Protein AF-M5RQ46-F1 (afdb_monomer)

Mean predicted aligned error: 15.67 Å

Structure (mmCIF, N/CA/C/O backbone):
data_AF-M5RQ46-F1
#
_entry.id   AF-M5RQ46-F1
#
loop_
_atom_site.group_PDB
_atom_site.id
_atom_site.type_symbol
_atom_site.label_atom_id
_atom_site.label_alt_id
_atom_site.label_comp_id
_atom_site.label_asym_id
_atom_site.label_entity_id
_atom_site.label_seq_id
_atom_site.pdbx_PDB_ins_code
_atom_site.Cartn_x
_atom_site.Cartn_y
_atom_site.Cartn_z
_atom_site.occupancy
_atom_site.B_iso_or_equiv
_atom_site.auth_seq_id
_atom_site.auth_comp_id
_atom_site.auth_asym_id
_atom_site.auth_atom_id
_atom_site.pdbx_PDB_model_num
ATOM 1 N N . MET A 1 1 ? 50.041 -9.316 -19.247 1.00 46.38 1 MET A N 1
ATOM 2 C CA . MET A 1 1 ? 49.913 -8.785 -17.874 1.00 46.38 1 MET A CA 1
ATOM 3 C C . MET A 1 1 ? 50.803 -7.556 -17.814 1.00 46.38 1 MET A C 1
ATOM 5 O O . MET A 1 1 ? 52.013 -7.721 -17.837 1.00 46.38 1 MET A O 1
ATOM 9 N N . GLY A 1 2 ? 50.230 -6.354 -17.921 1.00 52.91 2 GLY A N 1
ATOM 10 C CA . GLY A 1 2 ? 51.010 -5.113 -17.865 1.00 52.91 2 GLY A CA 1
ATOM 11 C C . GLY A 1 2 ? 51.519 -4.869 -16.445 1.00 52.91 2 GLY A C 1
ATOM 12 O O . GLY A 1 2 ? 50.786 -5.128 -15.493 1.00 52.91 2 GLY A O 1
ATOM 13 N N . LEU A 1 3 ? 52.768 -4.421 -16.299 1.00 48.66 3 LEU A N 1
ATOM 14 C CA . LEU A 1 3 ? 53.265 -3.900 -15.027 1.00 48.66 3 LEU A CA 1
ATOM 15 C C . LEU A 1 3 ? 52.697 -2.492 -14.846 1.00 48.66 3 LEU A C 1
ATOM 17 O O . LEU A 1 3 ? 53.066 -1.583 -15.584 1.00 48.66 3 LEU A O 1
ATOM 21 N N . PHE A 1 4 ? 51.799 -2.323 -13.883 1.00 62.69 4 PHE A N 1
ATOM 22 C CA . PHE A 1 4 ? 51.311 -1.009 -13.475 1.00 62.69 4 PHE A CA 1
ATOM 23 C C . PHE A 1 4 ? 52.106 -0.568 -12.247 1.00 62.69 4 PHE A C 1
ATOM 25 O O . PHE A 1 4 ? 52.215 -1.317 -11.277 1.00 62.69 4 PHE A O 1
ATOM 32 N N . THR A 1 5 ? 52.696 0.623 -12.301 1.00 70.62 5 THR A N 1
ATOM 33 C CA . THR A 1 5 ? 53.447 1.222 -11.184 1.00 70.62 5 THR A CA 1
ATOM 34 C C . THR A 1 5 ? 52.544 1.970 -10.207 1.00 70.62 5 THR A C 1
ATOM 36 O O . THR A 1 5 ? 52.972 2.275 -9.098 1.00 70.62 5 THR A O 1
ATOM 39 N N . ASP A 1 6 ? 51.303 2.246 -10.611 1.00 78.44 6 ASP A N 1
ATOM 40 C CA . ASP A 1 6 ? 50.306 2.980 -9.842 1.00 78.44 6 ASP A CA 1
ATOM 41 C C . ASP A 1 6 ? 49.069 2.090 -9.585 1.00 78.44 6 ASP A C 1
ATOM 43 O O . ASP A 1 6 ? 48.491 1.548 -10.542 1.00 78.44 6 ASP A O 1
ATOM 47 N N . PRO A 1 7 ? 48.657 1.896 -8.316 1.00 76.00 7 PRO A N 1
ATOM 48 C CA . PRO A 1 7 ? 47.452 1.143 -7.979 1.00 76.00 7 PRO A CA 1
ATOM 49 C C . PRO A 1 7 ? 46.165 1.724 -8.590 1.00 76.00 7 PRO A C 1
ATOM 51 O O . PRO A 1 7 ? 45.243 0.952 -8.867 1.00 76.00 7 PRO A O 1
ATOM 54 N N . GLU A 1 8 ? 46.083 3.035 -8.842 1.00 75.69 8 GLU A N 1
ATOM 55 C CA . GLU A 1 8 ? 44.892 3.639 -9.458 1.00 75.69 8 GLU A CA 1
ATOM 56 C C . GLU A 1 8 ? 44.730 3.229 -10.926 1.00 75.69 8 GLU A C 1
ATOM 58 O O . GLU A 1 8 ? 43.631 2.866 -11.358 1.00 75.69 8 GLU A O 1
ATOM 63 N N . ASP A 1 9 ? 45.821 3.211 -11.693 1.00 78.06 9 ASP A N 1
ATOM 64 C CA . ASP A 1 9 ? 45.800 2.774 -13.093 1.00 78.06 9 ASP A CA 1
ATOM 65 C C . ASP A 1 9 ? 45.502 1.280 -13.228 1.00 78.06 9 ASP A C 1
ATOM 67 O O . ASP A 1 9 ? 44.749 0.876 -14.118 1.00 78.06 9 ASP A O 1
ATOM 71 N N . ALA A 1 10 ? 46.011 0.461 -12.305 1.00 78.25 10 ALA A N 1
ATOM 72 C CA . ALA A 1 10 ? 45.671 -0.957 -12.246 1.00 78.25 10 ALA A CA 1
ATOM 73 C C . ALA A 1 10 ? 44.164 -1.169 -12.002 1.00 78.25 10 ALA A C 1
ATOM 75 O O . ALA A 1 10 ? 43.534 -2.008 -12.655 1.00 78.25 10 ALA A O 1
ATOM 76 N N . ALA A 1 11 ? 43.570 -0.384 -11.098 1.00 78.81 11 ALA A N 1
ATOM 77 C CA . ALA A 1 11 ? 42.146 -0.450 -10.789 1.00 78.81 11 ALA A CA 1
ATOM 78 C C . ALA A 1 11 ? 41.269 0.048 -11.956 1.00 78.81 11 ALA A C 1
ATOM 80 O O . ALA A 1 11 ? 40.271 -0.600 -12.282 1.00 78.81 11 ALA A O 1
ATOM 81 N N . ARG A 1 12 ? 41.667 1.124 -12.654 1.00 81.38 12 ARG A N 1
ATOM 82 C CA . ARG A 1 12 ? 40.985 1.597 -13.876 1.00 81.38 12 ARG A CA 1
ATOM 83 C C . ARG A 1 12 ? 41.061 0.581 -15.019 1.00 81.38 12 ARG A C 1
ATOM 85 O O . ARG A 1 12 ? 40.062 0.348 -15.701 1.00 81.38 12 ARG A O 1
ATOM 92 N N . ALA A 1 13 ? 42.217 -0.055 -15.216 1.00 82.31 13 ALA A N 1
ATOM 93 C CA . ALA A 1 13 ? 42.398 -1.089 -16.234 1.00 82.31 13 ALA A CA 1
ATOM 94 C C . ALA A 1 13 ? 41.551 -2.340 -15.944 1.00 82.31 13 ALA A C 1
ATOM 96 O O . ALA A 1 13 ? 40.952 -2.912 -16.860 1.00 82.31 13 ALA A O 1
ATOM 97 N N . TYR A 1 14 ? 41.448 -2.735 -14.670 1.00 78.06 14 TYR A N 1
ATOM 98 C CA . TYR A 1 14 ? 40.558 -3.811 -14.237 1.00 78.06 14 TYR A CA 1
ATOM 99 C C . TYR A 1 14 ? 39.092 -3.491 -14.550 1.00 78.06 14 TYR A C 1
ATOM 101 O O . TYR A 1 14 ? 38.395 -4.315 -15.143 1.00 78.06 14 TYR A O 1
ATOM 109 N N . ASP A 1 15 ? 38.641 -2.278 -14.225 1.00 79.62 15 ASP A N 1
ATOM 110 C CA . ASP A 1 15 ? 37.270 -1.839 -14.484 1.00 79.62 15 ASP A CA 1
ATOM 111 C C . ASP A 1 15 ? 36.949 -1.800 -15.987 1.00 79.62 15 ASP A C 1
ATOM 113 O O . ASP A 1 15 ? 35.877 -2.240 -16.407 1.00 79.62 15 ASP A O 1
ATOM 117 N N . ALA A 1 16 ? 37.889 -1.352 -16.826 1.00 78.50 16 ALA A N 1
ATOM 118 C CA . ALA A 1 16 ? 37.750 -1.378 -18.284 1.00 78.50 16 ALA A CA 1
ATOM 119 C C . ALA A 1 16 ? 37.616 -2.812 -18.835 1.00 78.50 16 ALA A C 1
ATOM 121 O O . ALA A 1 16 ? 36.745 -3.083 -19.665 1.00 78.50 16 ALA A O 1
ATOM 122 N N . ALA A 1 17 ? 38.420 -3.755 -18.334 1.00 77.31 17 ALA A N 1
ATOM 123 C CA . ALA A 1 17 ? 38.330 -5.165 -18.715 1.00 77.31 17 ALA A CA 1
ATOM 124 C C . ALA A 1 17 ? 37.030 -5.828 -18.213 1.00 77.31 17 ALA A C 1
ATOM 126 O O . ALA A 1 17 ? 36.403 -6.625 -18.919 1.00 77.31 17 ALA A O 1
ATOM 127 N N . ALA A 1 18 ? 36.575 -5.471 -17.011 1.00 75.00 18 ALA A N 1
ATOM 128 C CA . ALA A 1 18 ? 35.306 -5.934 -16.458 1.00 75.00 18 ALA A CA 1
ATOM 129 C C . ALA A 1 18 ? 34.104 -5.431 -17.281 1.00 75.00 18 ALA A C 1
ATOM 131 O O . ALA A 1 18 ? 33.170 -6.199 -17.529 1.00 75.00 18 ALA A O 1
ATOM 132 N N . ARG A 1 19 ? 34.152 -4.183 -17.774 1.00 79.50 19 ARG A N 1
ATOM 133 C CA . ARG A 1 19 ? 33.164 -3.641 -18.724 1.00 79.50 19 ARG A CA 1
ATOM 134 C C . ARG A 1 19 ? 33.202 -4.379 -20.066 1.00 79.50 19 ARG A C 1
ATOM 136 O O . ARG A 1 19 ? 32.156 -4.824 -20.534 1.00 79.50 19 ARG A O 1
ATOM 143 N N . ALA A 1 20 ? 34.389 -4.604 -20.633 1.00 75.50 20 ALA A N 1
ATOM 144 C CA . ALA A 1 20 ? 34.555 -5.326 -21.900 1.00 75.50 20 ALA A CA 1
ATOM 145 C C . ALA A 1 20 ? 34.070 -6.791 -21.845 1.00 75.50 20 ALA A C 1
ATOM 147 O O . ALA A 1 20 ? 33.635 -7.341 -22.853 1.00 75.50 20 ALA A O 1
ATOM 148 N N . SER A 1 21 ? 34.101 -7.421 -20.666 1.00 69.56 21 SER A N 1
ATOM 149 C CA . SER A 1 21 ? 33.633 -8.802 -20.452 1.00 69.56 21 SER A CA 1
ATOM 150 C C . SER A 1 21 ? 32.133 -8.929 -20.132 1.00 69.56 21 SER A C 1
ATOM 152 O O . SER A 1 21 ? 31.636 -10.042 -19.936 1.00 69.56 21 SER A O 1
ATOM 154 N N . GLY A 1 22 ? 31.393 -7.813 -20.073 1.00 60.75 22 GLY A N 1
ATOM 155 C CA . GLY A 1 22 ? 29.933 -7.802 -19.917 1.00 60.75 22 GLY A CA 1
ATOM 156 C C . GLY A 1 22 ? 29.415 -8.232 -18.538 1.00 60.75 22 GLY A C 1
ATOM 157 O O . GLY A 1 22 ? 28.233 -8.547 -18.395 1.00 60.75 22 GLY A O 1
ATOM 158 N N . LYS A 1 23 ? 30.272 -8.274 -17.507 1.00 56.25 23 LYS A N 1
ATOM 159 C CA . LYS A 1 23 ? 29.899 -8.656 -16.130 1.00 56.25 23 LYS A CA 1
ATOM 160 C C . LYS A 1 23 ? 30.478 -7.676 -15.097 1.00 56.25 23 LYS A C 1
ATOM 162 O O . LYS A 1 23 ? 31.330 -8.077 -14.301 1.00 56.25 23 LYS A O 1
ATOM 167 N N . PRO A 1 24 ? 29.999 -6.419 -15.027 1.00 60.78 24 PRO A N 1
ATOM 168 C CA . PRO A 1 24 ? 30.497 -5.421 -14.081 1.00 60.78 24 PRO A CA 1
ATOM 169 C C . PRO A 1 24 ? 29.910 -5.681 -12.688 1.00 60.78 24 PRO A C 1
ATOM 171 O O . PRO A 1 24 ? 29.068 -4.940 -12.191 1.00 60.78 24 PRO A O 1
ATOM 174 N N . ARG A 1 25 ? 30.255 -6.810 -12.058 1.00 55.09 25 ARG A N 1
ATOM 175 C CA . ARG A 1 25 ? 29.648 -7.162 -10.767 1.00 55.09 25 ARG A CA 1
ATOM 176 C C . ARG A 1 25 ? 30.264 -6.423 -9.586 1.00 55.09 25 ARG A C 1
ATOM 178 O O . ARG A 1 25 ? 29.590 -6.372 -8.561 1.00 55.09 25 ARG A O 1
ATOM 185 N N . ARG A 1 26 ? 31.470 -5.855 -9.728 1.00 59.34 26 ARG A N 1
ATOM 186 C CA . ARG A 1 26 ? 32.157 -4.989 -8.750 1.00 59.34 26 ARG A CA 1
ATOM 187 C C . ARG A 1 26 ? 33.245 -4.178 -9.462 1.00 59.34 26 ARG A C 1
ATOM 189 O O . ARG A 1 26 ? 34.317 -4.717 -9.709 1.00 59.34 26 ARG A O 1
ATOM 196 N N . LEU A 1 27 ? 32.937 -2.939 -9.833 1.00 72.31 27 LEU A N 1
ATOM 197 C CA . LEU A 1 27 ? 33.936 -1.981 -10.314 1.00 72.31 27 LEU A CA 1
ATOM 198 C C . LEU A 1 27 ? 34.520 -1.238 -9.109 1.00 72.31 27 LEU A C 1
ATOM 200 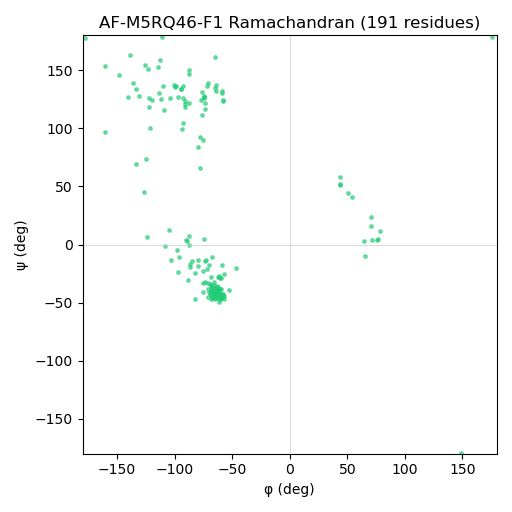O O . LEU A 1 27 ? 33.802 -1.015 -8.130 1.00 72.31 27 LEU A O 1
ATOM 204 N N . ASN A 1 28 ? 35.796 -0.873 -9.172 1.00 75.94 28 ASN A N 1
ATOM 205 C CA . ASN A 1 28 ? 36.434 -0.033 -8.156 1.00 75.94 28 ASN A CA 1
ATOM 206 C C . ASN A 1 28 ? 35.971 1.429 -8.287 1.00 75.94 28 ASN A C 1
ATOM 208 O O . ASN A 1 28 ? 35.800 2.111 -7.280 1.00 75.94 28 ASN A O 1
ATOM 212 N N . PHE A 1 29 ? 35.678 1.864 -9.516 1.00 76.62 29 PHE A N 1
ATOM 213 C CA . PHE A 1 29 ? 35.159 3.182 -9.881 1.00 76.62 29 PHE A CA 1
ATOM 214 C C . PHE A 1 29 ? 33.856 3.056 -10.699 1.00 76.62 29 PHE A C 1
ATOM 216 O O . PHE A 1 29 ? 33.858 3.235 -11.925 1.00 76.62 29 PHE A O 1
ATOM 223 N N . PRO A 1 30 ? 32.729 2.703 -10.052 1.00 66.06 30 PRO A N 1
ATOM 224 C CA . PRO A 1 30 ? 31.432 2.640 -10.718 1.00 66.06 30 PRO A CA 1
ATOM 225 C C . PRO A 1 30 ? 30.912 4.051 -11.031 1.00 66.06 30 PRO A C 1
ATOM 227 O O . PRO A 1 30 ? 30.956 4.934 -10.171 1.00 66.06 30 PRO A O 1
ATOM 230 N N . THR A 1 31 ? 30.364 4.260 -12.230 1.00 66.75 31 THR A N 1
ATOM 231 C CA . THR A 1 31 ? 29.590 5.475 -12.534 1.00 66.75 31 THR A CA 1
ATOM 232 C C . THR A 1 31 ? 28.310 5.525 -11.693 1.00 66.75 31 THR A C 1
ATOM 234 O O . THR A 1 31 ? 27.856 4.502 -11.178 1.00 66.75 31 THR A O 1
ATOM 237 N N . GLU A 1 32 ? 27.688 6.700 -11.555 1.00 57.03 32 GLU A N 1
ATOM 238 C CA . GLU A 1 32 ? 26.413 6.863 -10.826 1.00 57.03 32 GLU A CA 1
ATOM 239 C C . GLU A 1 32 ? 25.325 5.896 -11.332 1.00 57.03 32 GLU A C 1
ATOM 241 O O . GLU A 1 32 ? 24.637 5.252 -10.542 1.00 57.03 32 GLU A O 1
ATOM 246 N N . SER A 1 33 ? 25.274 5.674 -12.647 1.00 56.34 33 SER A N 1
ATOM 247 C CA . SER A 1 33 ? 24.392 4.701 -13.305 1.00 56.34 33 SER A CA 1
ATOM 248 C C . SER A 1 33 ? 24.754 3.222 -13.058 1.00 56.34 33 SER A C 1
ATOM 250 O O . SER A 1 33 ? 23.922 2.336 -13.264 1.00 56.34 33 SER A O 1
ATOM 252 N N . GLU A 1 34 ? 25.977 2.924 -12.604 1.00 60.53 34 GLU A N 1
ATOM 253 C CA . GLU A 1 34 ? 26.486 1.571 -12.317 1.00 60.53 34 GLU A CA 1
ATOM 254 C C . GLU A 1 34 ? 26.350 1.190 -10.825 1.00 60.53 34 GLU A C 1
ATOM 256 O O . GLU A 1 34 ? 26.495 0.016 -10.460 1.00 60.53 34 GLU A O 1
ATOM 261 N N . GLN A 1 35 ? 26.014 2.141 -9.945 1.00 55.59 35 GLN A N 1
ATOM 262 C CA . GLN A 1 35 ? 25.814 1.907 -8.511 1.00 55.59 35 GLN A CA 1
ATOM 263 C C . GLN A 1 35 ? 24.427 1.299 -8.223 1.00 55.59 35 GLN A C 1
ATOM 265 O O . GLN A 1 35 ? 23.470 1.984 -7.865 1.00 55.59 35 GLN A O 1
ATOM 270 N N . LYS A 1 36 ? 24.289 -0.031 -8.335 1.00 54.03 36 LYS A N 1
ATOM 271 C CA . LYS A 1 36 ? 23.047 -0.723 -7.930 1.00 54.03 36 LYS A CA 1
ATOM 272 C C . LYS A 1 36 ? 22.947 -0.847 -6.395 1.00 54.03 36 LYS A C 1
ATOM 274 O O . LYS A 1 36 ? 23.876 -1.354 -5.761 1.00 54.03 36 LYS A O 1
ATOM 279 N N . PRO A 1 37 ? 21.813 -0.485 -5.760 1.00 48.31 37 PRO A N 1
ATOM 280 C CA . PRO A 1 37 ? 21.626 -0.695 -4.325 1.00 48.31 37 PRO A CA 1
ATOM 281 C C . PRO A 1 37 ? 21.609 -2.196 -3.990 1.00 48.31 37 PRO A C 1
ATOM 283 O O . PRO A 1 37 ? 20.910 -2.972 -4.641 1.00 48.31 37 PRO A O 1
ATOM 286 N N . ARG A 1 38 ? 22.338 -2.592 -2.930 1.00 48.31 38 ARG A N 1
ATOM 287 C CA . ARG A 1 38 ? 22.687 -3.984 -2.532 1.00 48.31 38 ARG A CA 1
ATOM 288 C C . ARG A 1 38 ? 21.557 -5.029 -2.540 1.00 48.31 38 ARG A C 1
ATOM 290 O O . ARG A 1 38 ? 21.867 -6.213 -2.602 1.00 48.31 38 ARG A O 1
ATOM 297 N N . ASN A 1 39 ? 20.285 -4.622 -2.500 1.00 52.81 39 ASN A N 1
ATOM 298 C CA . ASN A 1 39 ? 19.122 -5.512 -2.381 1.00 52.81 39 ASN A CA 1
ATOM 299 C C . ASN A 1 39 ? 18.076 -5.356 -3.503 1.00 52.81 39 ASN A C 1
ATOM 301 O O . ASN A 1 39 ? 17.003 -5.952 -3.408 1.00 52.81 39 ASN A O 1
ATOM 305 N N . LYS A 1 40 ? 18.335 -4.559 -4.549 1.00 55.62 40 LYS A N 1
ATOM 306 C CA . LYS A 1 40 ? 17.425 -4.458 -5.700 1.00 55.62 40 LYS A CA 1
ATOM 307 C C . LYS A 1 40 ? 18.082 -5.063 -6.934 1.00 55.62 40 LYS A C 1
ATOM 309 O O . LYS A 1 40 ? 19.161 -4.658 -7.345 1.00 55.62 40 LYS A O 1
ATOM 314 N N . THR A 1 41 ? 17.396 -6.015 -7.556 1.00 66.44 41 THR A N 1
ATOM 315 C CA . THR A 1 41 ? 17.792 -6.593 -8.849 1.00 66.44 41 THR A CA 1
ATOM 316 C C . THR A 1 41 ? 17.567 -5.632 -10.022 1.00 66.44 41 THR A C 1
ATOM 318 O O . THR A 1 41 ? 18.050 -5.910 -11.117 1.00 66.44 41 THR A O 1
ATOM 321 N N . SER A 1 42 ? 16.818 -4.540 -9.806 1.00 80.31 42 SER A N 1
ATOM 322 C CA . SER A 1 42 ? 16.449 -3.532 -10.809 1.00 80.31 42 SER A CA 1
ATOM 323 C C . SER A 1 42 ? 16.020 -2.203 -10.157 1.00 80.31 42 SER A C 1
ATOM 325 O O . SER A 1 42 ? 15.540 -2.194 -9.019 1.00 80.31 42 SER A O 1
ATOM 327 N N . ILE A 1 43 ? 16.176 -1.092 -10.880 1.00 82.31 43 ILE A N 1
ATOM 328 C CA . ILE A 1 43 ? 15.737 0.266 -10.527 1.00 82.31 43 ILE A CA 1
ATOM 329 C C . ILE A 1 43 ? 14.222 0.455 -10.697 1.00 82.31 43 ILE A C 1
ATOM 331 O O . ILE A 1 43 ? 13.637 1.327 -10.054 1.00 82.31 43 ILE A O 1
ATOM 335 N N . PHE A 1 44 ? 13.575 -0.368 -11.530 1.00 87.56 44 PHE A N 1
ATOM 336 C CA . PHE A 1 44 ? 12.132 -0.318 -11.784 1.00 87.56 44 PHE A CA 1
ATOM 337 C C . PHE A 1 44 ? 11.363 -1.292 -10.881 1.00 87.56 44 PHE A C 1
ATOM 339 O O . PHE A 1 44 ? 11.734 -2.463 -10.731 1.00 87.56 44 PHE A O 1
ATOM 346 N N . ARG A 1 45 ? 10.263 -0.822 -10.277 1.00 87.06 45 ARG A N 1
ATOM 347 C CA . ARG A 1 45 ? 9.370 -1.630 -9.433 1.00 87.06 45 ARG A CA 1
ATOM 348 C C . ARG A 1 45 ? 8.719 -2.731 -10.262 1.00 87.06 45 ARG A C 1
ATOM 350 O O . ARG A 1 45 ? 8.247 -2.480 -11.365 1.00 87.06 45 ARG A O 1
ATOM 357 N N . GLY A 1 46 ? 8.646 -3.933 -9.691 1.00 88.06 46 GLY A N 1
ATOM 358 C CA . GLY A 1 46 ? 8.051 -5.096 -10.358 1.00 88.06 46 GLY A CA 1
ATOM 359 C C . GLY A 1 46 ? 8.942 -5.710 -11.437 1.00 88.06 46 GLY A C 1
ATOM 360 O O . GLY A 1 46 ? 8.528 -6.668 -12.081 1.00 88.06 46 GLY A O 1
ATOM 361 N N . VAL A 1 47 ? 10.165 -5.205 -11.610 1.00 91.44 47 VAL A N 1
ATOM 362 C CA . VAL A 1 47 ? 11.145 -5.736 -12.555 1.00 91.44 47 VAL A CA 1
ATOM 363 C C . VAL A 1 47 ? 12.278 -6.398 -11.782 1.00 91.44 47 VAL A C 1
ATOM 365 O O . VAL A 1 47 ? 12.747 -5.874 -10.772 1.00 91.44 47 VAL A O 1
ATOM 368 N N . HIS A 1 48 ? 12.716 -7.571 -12.226 1.00 89.75 48 HIS A N 1
ATOM 369 C CA . HIS A 1 48 ? 13.898 -8.235 -11.684 1.00 89.75 48 HIS A CA 1
ATOM 370 C C . HIS A 1 48 ? 14.613 -9.042 -12.758 1.00 89.75 48 HIS A C 1
ATOM 372 O O . HIS A 1 48 ? 13.981 -9.620 -13.639 1.00 89.75 48 HIS A O 1
ATOM 378 N N . PHE A 1 49 ? 15.939 -9.102 -12.673 1.00 85.50 49 PHE A N 1
ATOM 379 C CA . PHE A 1 49 ? 16.721 -9.964 -13.547 1.00 85.50 49 PHE A CA 1
ATOM 380 C C . PHE A 1 49 ? 16.583 -11.428 -13.115 1.00 85.50 49 PHE A C 1
ATOM 382 O O . PHE A 1 49 ? 16.819 -11.767 -11.953 1.00 85.50 49 PHE A O 1
ATOM 389 N N . CYS A 1 50 ? 16.229 -12.300 -14.055 1.00 82.75 50 CYS A N 1
ATOM 390 C CA . CYS A 1 50 ? 16.182 -13.741 -13.863 1.00 82.75 50 CYS A CA 1
ATOM 391 C C . CYS A 1 50 ? 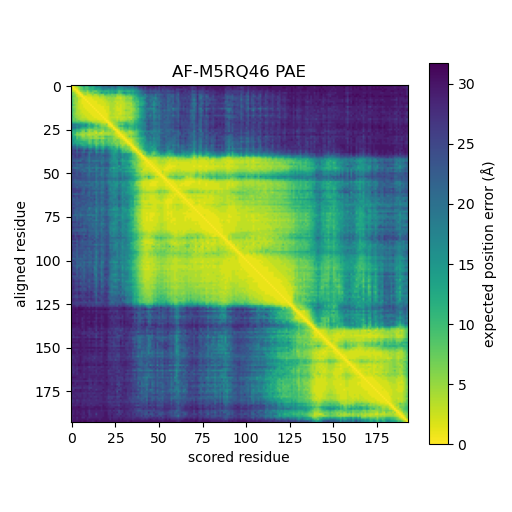17.318 -14.390 -14.655 1.00 82.75 50 CYS A C 1
ATOM 393 O O . CYS A 1 50 ? 17.325 -14.360 -15.884 1.00 82.75 50 CYS A O 1
ATOM 395 N N . SER A 1 51 ? 18.265 -15.015 -13.950 1.00 77.06 51 SER A N 1
ATOM 396 C CA . SER A 1 51 ? 19.379 -15.726 -14.585 1.00 77.06 51 SER A CA 1
ATOM 397 C C . SER A 1 51 ? 18.941 -16.993 -15.321 1.00 77.06 51 SER A C 1
ATOM 399 O O . SER A 1 51 ? 19.595 -17.372 -16.282 1.00 77.06 51 SER A O 1
ATOM 401 N N . ILE A 1 52 ? 17.843 -17.631 -14.897 1.00 78.88 52 ILE A N 1
ATOM 402 C CA . ILE A 1 52 ? 17.313 -18.857 -15.519 1.00 78.88 52 ILE A CA 1
ATOM 403 C C . ILE A 1 52 ? 16.710 -18.550 -16.892 1.00 78.88 52 ILE A C 1
ATOM 405 O O . ILE A 1 52 ? 16.966 -19.259 -17.856 1.00 78.88 52 ILE A O 1
ATOM 409 N N . SER A 1 53 ? 15.920 -17.481 -16.988 1.00 75.00 53 SER A N 1
ATOM 410 C CA . SER A 1 53 ? 15.300 -17.049 -18.246 1.00 75.00 53 SER A CA 1
ATOM 411 C C . SER A 1 53 ? 16.163 -16.074 -19.050 1.00 75.00 53 SER A C 1
ATOM 413 O O . SER A 1 53 ? 15.703 -15.586 -20.074 1.00 75.00 53 SER A O 1
ATOM 415 N N . VAL A 1 54 ? 17.376 -15.774 -18.567 1.00 82.19 54 VAL A N 1
ATOM 416 C CA . VAL A 1 54 ? 18.349 -14.838 -19.156 1.00 82.19 54 VAL A CA 1
ATOM 417 C C . VAL A 1 54 ? 17.680 -13.539 -19.630 1.00 82.19 54 VAL A C 1
ATOM 419 O O . VAL A 1 54 ? 17.723 -13.178 -20.801 1.00 82.19 54 VAL A O 1
ATOM 422 N N . GLY A 1 55 ? 17.021 -12.837 -18.707 1.00 86.12 55 GLY A N 1
ATOM 423 C CA . GLY A 1 55 ? 16.306 -11.605 -19.037 1.00 86.12 55 GLY A CA 1
ATOM 424 C C . GLY A 1 55 ? 15.658 -10.927 -17.835 1.00 86.12 55 GLY A C 1
ATOM 425 O O . GLY A 1 55 ? 15.706 -11.420 -16.705 1.00 86.12 55 GLY A O 1
ATOM 426 N N . TYR A 1 56 ? 15.034 -9.781 -18.085 1.00 90.31 56 TYR A N 1
ATOM 427 C CA . TYR A 1 56 ? 14.301 -9.002 -17.094 1.00 90.31 56 TYR A CA 1
ATOM 428 C C . TYR A 1 56 ? 12.837 -9.416 -17.066 1.00 90.31 56 TYR A C 1
ATOM 430 O O . TYR A 1 56 ? 12.105 -9.279 -18.040 1.00 90.31 56 TYR A O 1
ATOM 438 N N . VAL A 1 57 ? 12.393 -9.923 -15.925 1.00 91.38 57 VAL A N 1
ATOM 439 C CA . VAL A 1 57 ? 11.009 -10.328 -15.707 1.00 91.38 57 VAL A CA 1
ATOM 440 C C . VAL A 1 57 ? 10.238 -9.145 -15.146 1.00 91.38 57 VAL A C 1
ATOM 442 O O . VAL A 1 57 ? 10.561 -8.668 -14.056 1.00 91.38 57 VAL A O 1
ATOM 445 N N . ALA A 1 58 ? 9.194 -8.714 -15.855 1.00 94.19 58 ALA A N 1
ATOM 446 C CA . ALA A 1 58 ? 8.218 -7.763 -15.335 1.00 94.19 58 ALA A CA 1
ATOM 447 C C . ALA A 1 58 ? 7.021 -8.513 -14.740 1.00 94.19 58 ALA A C 1
ATOM 449 O O . ALA A 1 58 ? 6.470 -9.434 -15.354 1.00 94.19 58 ALA A O 1
ATOM 450 N N . SER A 1 59 ? 6.591 -8.116 -13.548 1.00 92.50 59 SER A N 1
ATOM 451 C CA . SER A 1 59 ? 5.410 -8.656 -12.884 1.00 92.50 59 SER A CA 1
ATOM 452 C C . SER A 1 59 ? 4.562 -7.552 -12.262 1.00 92.50 59 SER A C 1
ATOM 454 O O . SER A 1 59 ? 5.067 -6.611 -11.652 1.00 92.50 59 SER A O 1
ATOM 456 N N . PHE A 1 60 ? 3.245 -7.680 -12.404 1.00 92.44 60 PHE A N 1
ATOM 457 C CA . PHE A 1 60 ? 2.261 -6.762 -11.840 1.00 92.44 60 PHE A CA 1
ATOM 458 C C . PHE A 1 60 ? 1.144 -7.553 -11.164 1.00 92.44 60 PHE A C 1
ATOM 460 O O . PHE A 1 60 ? 0.660 -8.543 -11.704 1.00 92.44 60 PHE A O 1
ATOM 467 N N . ASP A 1 61 ? 0.774 -7.138 -9.951 1.00 87.62 61 ASP A N 1
ATOM 468 C CA . ASP A 1 61 ? -0.252 -7.781 -9.118 1.00 87.62 61 ASP A CA 1
ATOM 469 C C . ASP A 1 61 ? -0.159 -9.321 -9.083 1.00 87.62 61 ASP A C 1
ATOM 471 O O . ASP A 1 61 ? -1.110 -10.050 -9.364 1.00 87.62 61 ASP A O 1
ATOM 475 N N . ARG A 1 62 ? 1.045 -9.827 -8.774 1.00 85.81 62 ARG A N 1
ATOM 476 C CA . ARG A 1 62 ? 1.391 -11.263 -8.710 1.00 85.81 62 ARG A CA 1
ATOM 477 C C . ARG A 1 62 ? 1.300 -12.026 -10.040 1.00 85.81 62 ARG A C 1
ATOM 479 O O . ARG A 1 62 ? 1.571 -13.223 -10.058 1.00 85.81 62 ARG A O 1
ATOM 486 N N . ARG A 1 63 ? 0.993 -11.360 -11.155 1.00 91.50 63 ARG A N 1
ATOM 487 C CA . ARG A 1 63 ? 1.007 -11.943 -12.502 1.00 91.50 63 ARG A CA 1
ATOM 488 C C . ARG A 1 63 ? 2.289 -11.554 -13.226 1.00 91.50 63 ARG A C 1
ATOM 490 O O . ARG A 1 63 ? 2.730 -10.407 -13.163 1.00 91.50 63 ARG A O 1
ATOM 497 N N . ARG A 1 64 ? 2.901 -12.514 -13.917 1.00 92.81 64 ARG A N 1
ATOM 498 C CA . ARG A 1 64 ? 4.034 -12.244 -14.808 1.00 92.81 64 ARG A CA 1
ATOM 499 C C . ARG A 1 64 ? 3.499 -11.584 -16.079 1.00 92.81 64 ARG A C 1
ATOM 501 O O . ARG A 1 64 ? 2.605 -12.138 -16.705 1.00 92.81 64 ARG A O 1
ATOM 508 N N . ILE A 1 65 ? 4.047 -10.426 -16.434 1.00 94.25 65 ILE A N 1
ATOM 509 C CA . ILE A 1 65 ? 3.729 -9.720 -17.682 1.00 94.25 65 ILE A CA 1
ATOM 510 C C . ILE A 1 65 ? 4.542 -10.327 -18.826 1.00 94.25 65 ILE A C 1
ATOM 512 O O . ILE A 1 65 ? 3.999 -10.627 -19.881 1.00 94.25 65 ILE A O 1
ATOM 516 N N . GLY A 1 66 ? 5.841 -10.532 -18.605 1.00 92.56 66 GLY A N 1
ATOM 517 C CA . GLY A 1 66 ? 6.737 -11.053 -19.631 1.00 92.56 66 GLY A CA 1
ATOM 518 C C . GLY A 1 66 ? 8.191 -11.109 -19.181 1.00 92.56 66 GLY A C 1
ATOM 519 O O . GLY A 1 66 ? 8.523 -10.728 -18.054 1.00 92.56 66 GLY A O 1
ATOM 520 N N . ILE A 1 67 ? 9.033 -11.611 -20.082 1.00 92.44 67 ILE A N 1
ATOM 521 C CA . ILE A 1 67 ? 10.493 -11.600 -19.986 1.00 92.44 67 ILE A CA 1
ATOM 522 C C . ILE A 1 67 ? 10.987 -10.688 -21.110 1.00 92.44 67 ILE A C 1
ATOM 524 O O . ILE A 1 67 ? 10.551 -10.837 -22.248 1.00 92.44 67 ILE A O 1
ATOM 528 N N . PHE A 1 68 ? 11.868 -9.753 -20.783 1.00 90.88 68 PHE A N 1
ATOM 529 C CA . PHE A 1 68 ? 12.371 -8.727 -21.690 1.00 90.88 68 PHE A CA 1
ATOM 530 C C . PHE A 1 68 ? 13.895 -8.754 -21.729 1.00 90.88 68 PHE A C 1
ATOM 532 O O . PHE A 1 68 ? 14.542 -9.177 -20.766 1.00 90.88 68 PHE A O 1
ATOM 539 N N . ALA A 1 69 ? 14.473 -8.289 -22.835 1.00 85.50 69 ALA A N 1
ATOM 540 C CA . ALA A 1 69 ? 15.922 -8.236 -22.989 1.00 85.50 69 ALA A CA 1
ATOM 541 C C . ALA A 1 69 ? 16.533 -7.150 -22.093 1.00 85.50 69 ALA A C 1
ATOM 543 O O . ALA A 1 69 ? 17.584 -7.363 -21.486 1.00 85.50 69 ALA A O 1
ATOM 544 N N . THR A 1 70 ? 15.850 -6.008 -21.957 1.00 86.31 70 THR A N 1
ATOM 545 C CA . THR A 1 70 ? 16.343 -4.867 -21.179 1.00 86.31 70 THR A CA 1
ATOM 546 C C . THR A 1 70 ? 15.494 -4.571 -19.944 1.00 86.31 70 THR A C 1
ATOM 548 O O . THR A 1 70 ? 14.290 -4.831 -19.883 1.00 86.31 70 THR A O 1
ATOM 551 N N . GLU A 1 71 ? 16.147 -3.987 -18.936 1.00 87.62 71 GLU A N 1
ATOM 552 C CA . GLU A 1 71 ? 15.516 -3.543 -17.690 1.00 87.62 71 GLU A CA 1
ATOM 553 C C . GLU A 1 71 ? 14.441 -2.483 -17.967 1.00 87.62 71 GLU A C 1
ATOM 555 O O . GLU A 1 71 ? 13.359 -2.502 -17.380 1.00 87.62 71 GLU A O 1
ATOM 560 N N . ARG A 1 72 ? 14.724 -1.597 -18.927 1.00 87.56 72 ARG A N 1
ATOM 561 C CA . ARG A 1 72 ? 13.838 -0.512 -19.339 1.00 87.56 72 ARG A CA 1
ATOM 562 C C . ARG A 1 72 ? 12.581 -1.010 -20.044 1.00 87.56 72 ARG A C 1
ATOM 564 O O . ARG A 1 72 ? 11.490 -0.580 -19.685 1.00 87.56 72 ARG A O 1
ATOM 571 N N . GLU A 1 73 ? 12.700 -1.931 -20.998 1.00 88.38 73 GLU A N 1
ATOM 572 C CA . GLU A 1 73 ? 11.532 -2.523 -21.670 1.00 88.38 73 GLU A CA 1
ATOM 573 C C . GLU A 1 73 ? 10.593 -3.199 -20.669 1.00 88.38 73 GLU A C 1
ATOM 575 O O . GLU A 1 73 ? 9.377 -3.002 -20.719 1.00 88.38 73 GLU A O 1
ATOM 580 N N . ALA A 1 74 ? 11.163 -3.932 -19.708 1.00 92.19 74 ALA A N 1
ATOM 581 C CA . ALA A 1 74 ? 10.404 -4.520 -18.613 1.00 92.19 74 ALA A CA 1
ATOM 582 C C . ALA A 1 74 ? 9.706 -3.449 -17.753 1.00 92.19 74 ALA A C 1
ATOM 584 O O . ALA A 1 74 ? 8.549 -3.631 -17.364 1.00 92.19 74 ALA A O 1
ATOM 585 N N . GLY A 1 75 ? 10.377 -2.324 -17.485 1.00 92.88 75 GLY A N 1
ATOM 586 C CA . GLY A 1 75 ? 9.807 -1.178 -16.774 1.00 92.88 75 GLY A CA 1
ATOM 587 C C . GLY A 1 75 ? 8.630 -0.542 -17.520 1.00 92.88 75 GLY A C 1
ATOM 588 O O . GLY A 1 75 ? 7.581 -0.316 -16.924 1.00 92.88 75 GLY A O 1
ATOM 589 N N . ILE A 1 76 ? 8.756 -0.336 -18.833 1.00 91.75 76 ILE A N 1
ATOM 590 C CA . ILE A 1 76 ? 7.687 0.222 -19.677 1.00 91.75 76 ILE A CA 1
ATOM 591 C C . ILE A 1 76 ? 6.489 -0.735 -19.728 1.00 91.75 76 ILE A C 1
ATOM 593 O O . ILE A 1 76 ? 5.336 -0.304 -19.651 1.00 91.75 76 ILE A O 1
ATOM 597 N N . ALA A 1 77 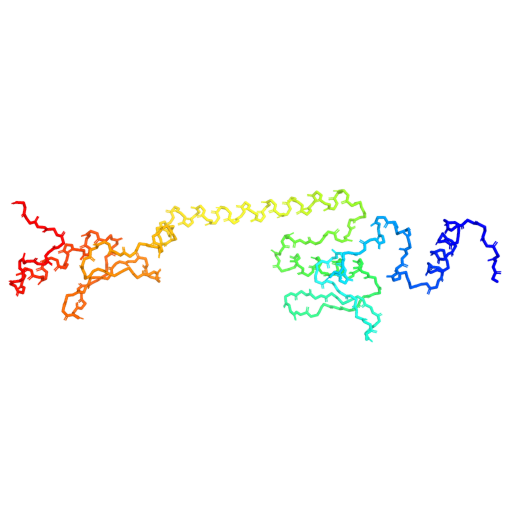? 6.737 -2.043 -19.836 1.00 94.88 77 ALA A N 1
ATOM 598 C CA . ALA A 1 77 ? 5.681 -3.050 -19.806 1.00 94.88 77 ALA A CA 1
ATOM 599 C C . ALA A 1 77 ? 4.932 -3.056 -18.464 1.00 94.88 77 ALA A C 1
ATOM 601 O O . ALA A 1 77 ? 3.702 -3.153 -18.440 1.00 94.88 77 ALA A O 1
ATOM 602 N N . TYR A 1 78 ? 5.659 -2.900 -17.354 1.00 94.00 78 TYR A N 1
ATOM 603 C CA . TYR A 1 78 ? 5.067 -2.720 -16.032 1.00 94.00 78 TYR A CA 1
ATOM 604 C C . TYR A 1 78 ? 4.188 -1.467 -15.965 1.00 94.00 78 TYR A C 1
ATOM 606 O O . TYR A 1 78 ? 3.055 -1.546 -15.492 1.00 94.00 78 TYR A O 1
ATOM 614 N N . ASP A 1 79 ? 4.678 -0.333 -16.466 1.00 93.81 79 ASP A N 1
ATOM 615 C CA . ASP A 1 79 ? 3.959 0.942 -16.428 1.00 93.81 79 ASP A CA 1
ATOM 616 C C . ASP A 1 79 ? 2.654 0.877 -17.225 1.00 93.81 79 ASP A C 1
ATOM 618 O O . ASP A 1 79 ? 1.602 1.273 -16.724 1.00 93.81 79 ASP A O 1
ATOM 622 N N . LYS A 1 80 ? 2.683 0.270 -18.419 1.00 93.25 80 LYS A N 1
ATOM 623 C CA . LYS A 1 80 ? 1.477 0.009 -19.223 1.00 93.25 80 LYS A CA 1
ATOM 624 C C . LYS A 1 80 ? 0.462 -0.851 -18.468 1.00 93.25 80 LYS A C 1
ATOM 626 O O . LYS A 1 80 ? -0.724 -0.526 -18.455 1.00 93.25 80 LYS A O 1
ATOM 631 N N . ALA A 1 81 ? 0.913 -1.926 -17.819 1.00 93.38 81 ALA A N 1
ATOM 632 C CA . ALA A 1 81 ? 0.036 -2.795 -17.034 1.00 93.38 81 ALA A CA 1
ATOM 633 C C . ALA A 1 81 ? -0.553 -2.072 -15.809 1.00 93.38 81 ALA A C 1
ATOM 635 O O . ALA A 1 81 ? -1.727 -2.251 -15.483 1.00 93.38 81 ALA A O 1
ATOM 636 N N . ALA A 1 82 ? 0.241 -1.227 -15.151 1.00 92.44 82 ALA A N 1
ATOM 637 C CA . ALA A 1 82 ? -0.192 -0.439 -14.007 1.00 92.44 82 ALA A CA 1
ATOM 638 C C . ALA A 1 82 ? -1.234 0.622 -14.400 1.00 92.44 82 ALA A C 1
ATOM 640 O O . ALA A 1 82 ? -2.272 0.712 -13.740 1.00 92.44 82 ALA A O 1
ATOM 641 N N . LEU A 1 83 ? -1.014 1.349 -15.501 1.00 91.44 83 LEU A N 1
ATOM 642 C CA . LEU A 1 83 ? -1.977 2.314 -16.041 1.00 91.44 83 LEU A CA 1
ATOM 643 C C . LEU A 1 83 ? -3.284 1.633 -16.466 1.00 91.44 83 LEU A C 1
ATOM 645 O O . LEU A 1 83 ? -4.360 2.114 -16.117 1.00 91.44 83 LEU A O 1
ATOM 649 N N . ALA A 1 84 ? -3.209 0.473 -17.131 1.00 91.62 84 ALA A N 1
ATOM 650 C CA . ALA A 1 84 ? -4.391 -0.313 -17.499 1.00 91.62 84 ALA A CA 1
ATOM 651 C C . ALA A 1 84 ? -5.209 -0.771 -16.275 1.00 91.62 84 ALA A C 1
ATOM 653 O O . ALA A 1 84 ? -6.426 -0.919 -16.356 1.00 91.62 84 ALA A O 1
ATOM 654 N N . ALA A 1 85 ? -4.557 -0.958 -15.124 1.00 90.50 85 ALA A N 1
ATOM 655 C CA . ALA A 1 85 ? -5.199 -1.277 -13.851 1.00 90.50 85 ALA A CA 1
ATOM 656 C C . ALA A 1 85 ? -5.638 -0.036 -13.041 1.00 90.50 85 ALA A C 1
ATOM 658 O O . ALA A 1 85 ? -6.015 -0.173 -11.874 1.00 90.50 85 ALA A O 1
ATOM 659 N N . GLY A 1 86 ? -5.549 1.171 -13.613 1.00 88.38 86 GLY A N 1
ATOM 660 C CA . GLY A 1 86 ? -5.913 2.426 -12.949 1.00 88.38 86 GLY A CA 1
ATOM 661 C C . GLY A 1 86 ? -4.949 2.851 -11.838 1.00 88.38 86 GLY A C 1
ATOM 662 O O . GLY A 1 86 ? -5.342 3.553 -10.907 1.00 88.38 86 GLY A O 1
ATOM 663 N N . ARG A 1 87 ? -3.691 2.393 -11.872 1.00 86.88 87 ARG A N 1
ATOM 664 C CA . ARG A 1 87 ? -2.647 2.829 -10.935 1.00 86.88 87 ARG A CA 1
ATOM 665 C C . ARG A 1 87 ? -1.884 4.004 -11.531 1.00 86.88 87 ARG A C 1
ATOM 667 O O . ARG A 1 87 ? -1.316 3.885 -12.606 1.00 86.88 87 ARG A O 1
ATOM 674 N N . PHE A 1 88 ? -1.812 5.092 -10.772 1.00 82.25 88 PHE A N 1
ATOM 675 C CA . PHE A 1 88 ? -1.063 6.288 -11.162 1.00 82.25 88 PHE A CA 1
ATOM 676 C C . PHE A 1 88 ? 0.402 6.240 -10.716 1.00 82.25 88 PHE A C 1
ATOM 678 O O . PHE A 1 88 ? 1.258 6.717 -11.432 1.00 82.25 88 PHE A O 1
ATOM 685 N N . LEU A 1 89 ? 0.717 5.578 -9.593 1.00 87.25 89 LEU A N 1
ATOM 686 C CA . LEU A 1 89 ? 2.100 5.403 -9.133 1.00 87.25 89 LEU A CA 1
ATOM 687 C C . LEU A 1 89 ? 2.830 4.331 -9.964 1.00 87.25 89 LEU A C 1
ATOM 689 O O . LEU A 1 89 ? 2.804 3.139 -9.604 1.00 87.25 89 LEU A O 1
ATOM 693 N N . ILE A 1 90 ? 3.459 4.773 -11.051 1.00 91.62 90 ILE A N 1
ATOM 694 C CA . ILE A 1 90 ? 4.235 3.972 -12.011 1.00 91.62 90 ILE A CA 1
ATOM 695 C C . ILE A 1 90 ? 5.739 4.288 -11.928 1.00 91.62 90 ILE A C 1
ATOM 697 O O . ILE A 1 90 ? 6.158 5.073 -11.084 1.00 91.62 90 ILE A O 1
ATOM 701 N N . ASN A 1 91 ? 6.574 3.619 -12.727 1.00 88.50 91 ASN A N 1
ATOM 702 C CA . ASN A 1 91 ? 8.029 3.796 -12.708 1.00 88.50 91 ASN A CA 1
ATOM 703 C C . ASN A 1 91 ? 8.541 4.942 -13.595 1.00 88.50 91 ASN A C 1
ATOM 705 O O . ASN A 1 91 ? 9.695 5.351 -13.414 1.00 88.50 91 ASN A O 1
ATOM 709 N N . HIS A 1 92 ? 7.727 5.385 -14.560 1.00 90.12 92 HIS A N 1
ATOM 710 C CA . HIS A 1 92 ? 8.093 6.313 -15.639 1.00 90.12 92 HIS A CA 1
ATOM 711 C C . HIS A 1 92 ? 9.312 5.835 -16.436 1.00 90.12 92 HIS A C 1
ATOM 713 O O . HIS A 1 92 ? 10.191 6.609 -16.796 1.00 90.12 92 HIS A O 1
ATOM 719 N N . ALA A 1 93 ? 9.374 4.532 -16.726 1.00 87.44 93 ALA A N 1
ATOM 720 C CA . ALA A 1 93 ? 10.507 3.896 -17.405 1.00 87.44 93 ALA A CA 1
ATOM 721 C C . ALA A 1 93 ? 10.679 4.327 -18.875 1.00 87.44 93 ALA A C 1
ATOM 723 O O . ALA A 1 93 ? 11.686 3.999 -19.498 1.00 87.44 93 ALA A O 1
ATOM 724 N N . ALA A 1 94 ? 9.694 5.031 -19.437 1.00 87.69 94 ALA A N 1
ATOM 725 C CA . ALA A 1 94 ? 9.773 5.627 -20.768 1.00 87.69 94 ALA A CA 1
ATOM 726 C C . ALA A 1 94 ? 10.553 6.955 -20.794 1.00 87.69 94 ALA A C 1
ATOM 728 O O . ALA A 1 94 ? 10.883 7.423 -21.879 1.00 87.69 94 ALA A O 1
ATOM 729 N N . VAL A 1 95 ? 10.824 7.562 -19.634 1.00 87.19 95 VAL A N 1
ATOM 730 C CA . VAL A 1 95 ? 11.538 8.838 -19.525 1.00 87.19 95 VAL A CA 1
ATOM 731 C C . VAL A 1 95 ? 13.034 8.569 -19.385 1.00 87.19 95 VAL A C 1
ATOM 733 O O . VAL A 1 95 ? 13.460 7.835 -18.493 1.00 87.19 95 VAL A O 1
ATOM 736 N N . ASP A 1 96 ? 13.812 9.145 -20.301 1.00 81.62 96 ASP A N 1
ATOM 737 C CA . ASP A 1 96 ? 15.275 9.071 -20.319 1.00 81.62 96 ASP A CA 1
ATOM 738 C C . ASP A 1 96 ? 15.930 9.960 -19.265 1.00 81.62 96 ASP A C 1
ATOM 740 O O . ASP A 1 96 ? 16.897 9.555 -18.625 1.00 81.62 96 ASP A O 1
ATOM 744 N N . ASP A 1 97 ? 15.389 11.164 -19.107 1.00 88.44 97 ASP A N 1
ATOM 745 C CA . ASP A 1 97 ? 15.893 12.173 -18.189 1.00 88.44 97 ASP A CA 1
ATOM 746 C C . ASP A 1 97 ? 15.553 11.798 -16.739 1.00 88.44 97 ASP A C 1
ATOM 748 O O . ASP A 1 97 ? 14.383 11.662 -16.366 1.00 88.44 97 ASP A O 1
ATOM 752 N N . GLU A 1 98 ? 16.582 11.567 -15.923 1.00 83.50 98 GLU A N 1
ATOM 753 C CA . GLU A 1 98 ? 16.401 11.083 -14.552 1.00 83.50 98 GLU A CA 1
ATOM 754 C C . GLU A 1 98 ? 15.762 12.135 -13.641 1.00 83.50 98 GLU A C 1
ATOM 756 O O . GLU A 1 98 ? 14.944 11.775 -12.790 1.00 83.50 98 GLU A O 1
ATOM 761 N N . ASP A 1 99 ? 16.063 13.418 -13.854 1.00 84.94 99 ASP A N 1
ATOM 762 C CA . ASP A 1 99 ? 15.486 14.520 -13.083 1.00 84.94 99 ASP A CA 1
ATOM 763 C C . ASP A 1 99 ? 13.986 14.646 -13.355 1.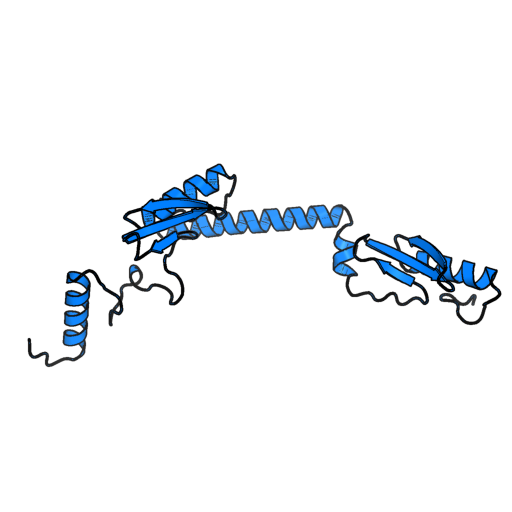00 84.94 99 ASP A C 1
ATOM 765 O O . ASP A 1 99 ? 13.176 14.734 -12.428 1.00 84.94 99 ASP A O 1
ATOM 769 N N . GLU A 1 100 ? 13.588 14.597 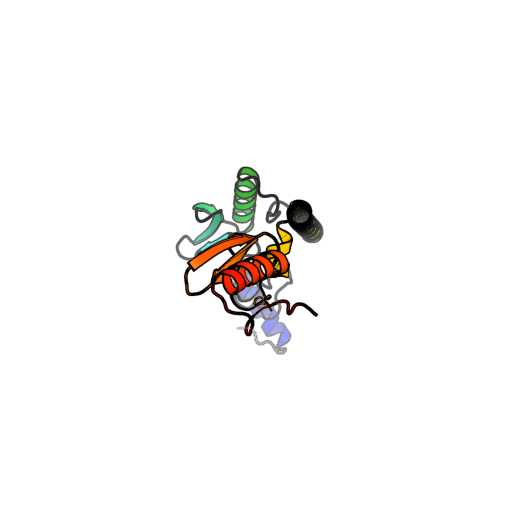-14.625 1.00 87.19 100 GLU A N 1
ATOM 770 C CA . GLU A 1 100 ? 12.186 14.616 -15.023 1.00 87.19 100 GLU A CA 1
ATOM 771 C C . GLU A 1 100 ? 11.450 13.369 -14.529 1.00 87.19 100 GLU A C 1
ATOM 773 O O . GLU A 1 100 ? 10.351 13.461 -13.973 1.00 87.19 100 GLU A O 1
ATOM 778 N N . ARG A 1 101 ? 12.082 12.195 -14.629 1.00 88.00 101 ARG A N 1
ATOM 779 C CA . ARG A 1 101 ? 11.546 10.960 -14.052 1.00 88.00 101 ARG A CA 1
ATOM 780 C C . ARG A 1 101 ? 11.313 11.105 -12.547 1.00 88.00 101 ARG A C 1
ATOM 782 O O . ARG A 1 101 ? 10.268 10.678 -12.052 1.00 88.00 101 ARG A O 1
ATOM 789 N N . GLN A 1 102 ? 12.258 11.688 -11.814 1.00 87.62 102 GLN A N 1
ATOM 790 C CA . GLN A 1 102 ? 12.145 11.868 -10.370 1.00 87.62 102 GLN A CA 1
ATOM 791 C C . GLN A 1 102 ? 11.014 12.842 -10.013 1.00 87.62 102 GLN A C 1
ATOM 793 O O . GLN A 1 102 ? 10.195 12.526 -9.148 1.00 87.62 102 GLN A O 1
ATOM 798 N N . ARG A 1 103 ? 10.877 13.955 -10.744 1.00 91.50 103 ARG A N 1
ATOM 799 C CA . ARG A 1 103 ? 9.752 14.895 -10.582 1.00 91.50 103 ARG A CA 1
ATOM 800 C C . ARG A 1 103 ? 8.398 14.220 -10.785 1.00 91.50 103 ARG A C 1
ATOM 802 O O . ARG A 1 103 ? 7.478 14.444 -9.999 1.00 91.50 103 ARG A O 1
ATOM 809 N N . LEU A 1 104 ? 8.272 13.371 -11.805 1.00 90.62 104 LEU A N 1
ATOM 810 C CA . LEU A 1 104 ? 7.042 12.620 -12.067 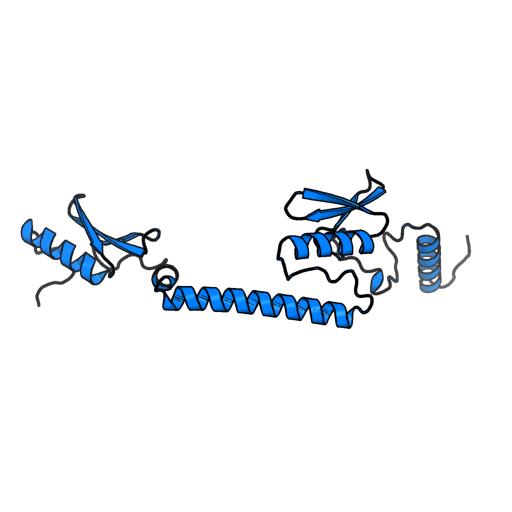1.00 90.62 104 LEU A CA 1
ATOM 811 C C . LEU A 1 104 ? 6.727 11.618 -10.947 1.00 90.62 104 LEU A C 1
ATOM 813 O O . LEU A 1 104 ? 5.579 11.521 -10.507 1.00 90.62 104 LEU A O 1
ATOM 817 N N . LEU A 1 105 ? 7.742 10.913 -10.437 1.00 89.00 105 LEU A N 1
ATOM 818 C CA . LEU A 1 105 ? 7.588 10.007 -9.296 1.00 89.00 105 LEU A CA 1
ATOM 819 C C . LEU A 1 105 ? 7.130 10.748 -8.037 1.00 89.00 105 LEU A C 1
ATOM 821 O O . LEU A 1 105 ? 6.268 10.246 -7.309 1.00 89.00 105 LEU A O 1
ATOM 825 N N . ASP A 1 106 ? 7.687 11.928 -7.779 1.00 90.69 106 ASP A N 1
ATOM 826 C CA . ASP A 1 106 ? 7.315 12.747 -6.630 1.00 90.69 106 ASP A CA 1
ATOM 827 C C . ASP A 1 106 ? 5.889 13.288 -6.778 1.00 90.69 106 ASP A C 1
ATOM 829 O O . ASP A 1 106 ? 5.092 13.161 -5.845 1.00 90.69 106 ASP A O 1
ATOM 833 N N . ALA A 1 107 ? 5.503 13.746 -7.972 1.00 91.19 107 ALA A N 1
ATOM 834 C CA . ALA A 1 107 ? 4.134 14.164 -8.267 1.00 91.19 107 ALA A CA 1
ATOM 835 C C . ALA A 1 107 ? 3.112 13.029 -8.051 1.00 91.19 107 ALA A C 1
ATOM 837 O O . ALA A 1 107 ? 2.056 13.241 -7.445 1.00 91.19 107 ALA A O 1
ATOM 838 N N . ASP A 1 108 ? 3.415 11.803 -8.483 1.00 90.88 108 ASP A N 1
ATOM 839 C CA . ASP A 1 108 ? 2.547 10.643 -8.247 1.00 90.88 108 ASP A CA 1
ATOM 840 C C . ASP A 1 108 ? 2.442 10.284 -6.760 1.00 90.88 108 ASP A C 1
ATOM 842 O O . ASP A 1 108 ? 1.365 9.926 -6.262 1.00 90.88 108 ASP A O 1
ATOM 846 N N . GLN A 1 109 ? 3.549 10.388 -6.019 1.00 89.06 109 GLN A N 1
ATOM 847 C CA . GLN A 1 109 ? 3.545 10.186 -4.573 1.00 89.06 109 GLN A CA 1
ATOM 848 C C . GLN A 1 109 ? 2.712 11.245 -3.854 1.00 89.06 109 GLN A C 1
ATOM 850 O O . GLN A 1 109 ? 1.965 10.902 -2.933 1.00 89.06 109 GLN A O 1
ATOM 855 N N . GLU A 1 110 ? 2.823 12.511 -4.250 1.00 91.94 110 GLU A N 1
ATOM 856 C CA . GLU A 1 110 ? 2.023 13.603 -3.702 1.00 91.94 110 GLU A CA 1
ATOM 857 C C . GLU A 1 110 ? 0.536 13.397 -3.977 1.00 91.94 110 GLU A C 1
ATOM 859 O O . GLU A 1 110 ? -0.265 13.475 -3.042 1.00 91.94 110 GLU A O 1
ATOM 864 N N . ARG A 1 111 ? 0.159 13.013 -5.203 1.00 90.50 111 ARG A N 1
ATOM 865 C CA . ARG A 1 111 ? -1.229 12.657 -5.545 1.00 90.50 111 ARG A CA 1
ATOM 866 C C . ARG A 1 111 ? -1.756 11.527 -4.664 1.00 90.50 111 ARG A C 1
ATOM 868 O O . ARG A 1 111 ? -2.841 11.646 -4.096 1.00 90.50 111 ARG A O 1
ATOM 875 N N . LEU A 1 112 ? -0.979 10.458 -4.476 1.00 89.50 112 LEU A N 1
ATOM 876 C CA . LEU A 1 112 ? -1.373 9.334 -3.620 1.00 89.50 112 LEU A CA 1
ATOM 877 C C . LEU A 1 112 ? -1.496 9.744 -2.144 1.00 89.50 112 LEU A C 1
ATOM 879 O O . LEU A 1 112 ? -2.410 9.297 -1.444 1.00 89.50 112 LEU A O 1
ATOM 883 N N . LYS A 1 113 ? -0.572 10.573 -1.646 1.00 91.88 113 LYS A N 1
ATOM 884 C CA . LYS A 1 113 ? -0.632 11.124 -0.285 1.00 91.88 113 LYS A CA 1
ATOM 885 C C . LYS A 1 113 ? -1.881 11.991 -0.116 1.00 91.88 113 LYS A C 1
ATOM 887 O O . LYS A 1 113 ? -2.590 11.814 0.874 1.00 91.88 113 LYS A O 1
ATOM 892 N N . ALA A 1 114 ? -2.188 12.849 -1.087 1.00 91.69 114 ALA A N 1
ATOM 893 C CA . ALA A 1 114 ? -3.372 13.699 -1.092 1.00 91.69 114 ALA A CA 1
ATOM 894 C C . ALA A 1 114 ? -4.670 12.879 -1.130 1.00 91.69 114 ALA A C 1
ATOM 896 O O . ALA A 1 114 ? -5.557 13.118 -0.316 1.00 91.69 114 ALA A O 1
ATOM 897 N N . GLU A 1 115 ? -4.767 11.852 -1.981 1.00 91.25 115 GLU A N 1
ATOM 898 C CA . GLU A 1 115 ? -5.938 10.965 -2.045 1.00 91.25 115 GLU A CA 1
ATOM 899 C C . GLU A 1 115 ? -6.160 10.233 -0.712 1.00 91.25 115 GLU A C 1
ATOM 901 O O . GLU A 1 115 ? -7.273 10.176 -0.182 1.00 91.25 115 GLU A O 1
ATOM 906 N N . ARG A 1 116 ? -5.082 9.716 -0.107 1.00 90.31 116 ARG A N 1
ATOM 907 C CA . ARG A 1 116 ? -5.137 9.081 1.218 1.00 90.31 116 ARG A CA 1
ATOM 908 C C . ARG A 1 116 ? -5.564 10.066 2.303 1.00 90.31 116 ARG A C 1
ATOM 910 O O . ARG A 1 116 ? -6.378 9.701 3.153 1.00 90.31 116 ARG A O 1
ATOM 917 N N . ALA A 1 117 ? -5.041 11.290 2.277 1.00 90.38 117 ALA A N 1
ATOM 918 C CA . ALA A 1 117 ? -5.414 12.345 3.212 1.00 90.38 117 ALA A CA 1
ATOM 919 C C . ALA A 1 117 ? -6.886 12.745 3.044 1.00 90.38 117 ALA A C 1
ATOM 921 O O . ALA A 1 117 ? -7.612 12.793 4.033 1.00 90.38 117 ALA A O 1
ATOM 922 N N . ALA A 1 118 ? -7.361 12.918 1.809 1.00 91.19 118 ALA A N 1
ATOM 923 C CA . ALA A 1 118 ? -8.756 13.216 1.499 1.00 91.19 118 ALA A CA 1
ATOM 924 C C . ALA A 1 118 ? -9.694 12.090 1.955 1.00 91.19 118 ALA A C 1
ATOM 926 O O . ALA A 1 118 ? -10.724 12.348 2.575 1.00 91.19 118 ALA A O 1
ATOM 927 N N . LYS A 1 119 ? -9.317 10.824 1.743 1.00 88.56 119 LYS A N 1
ATOM 928 C CA . LYS A 1 119 ? -10.079 9.668 2.235 1.00 88.56 119 LYS A CA 1
ATOM 929 C C . LYS A 1 119 ? -10.106 9.602 3.763 1.00 88.56 119 LYS A C 1
ATOM 931 O O . LYS A 1 119 ? -11.133 9.256 4.349 1.00 88.56 119 LYS A O 1
ATOM 936 N N . LYS A 1 120 ? -8.993 9.933 4.424 1.00 83.88 120 LYS A N 1
ATOM 937 C CA . LYS A 1 120 ? -8.931 10.049 5.888 1.00 83.88 120 LYS A CA 1
ATOM 938 C C . LYS A 1 120 ? -9.835 11.178 6.382 1.00 83.88 120 LYS A C 1
ATOM 940 O O . LYS A 1 120 ? -10.594 10.970 7.322 1.00 83.88 120 LYS A O 1
ATOM 945 N N . GLU A 1 121 ? -9.819 12.325 5.712 1.00 84.94 121 GLU A N 1
ATOM 946 C CA . GLU A 1 121 ? -10.683 13.468 6.004 1.00 84.94 121 GLU A CA 1
ATOM 947 C C . GLU A 1 121 ? -12.167 13.129 5.818 1.00 84.94 121 GLU A C 1
ATOM 949 O O . GLU A 1 121 ? -12.989 13.426 6.681 1.00 84.94 121 GLU A O 1
ATOM 954 N N . GLN A 1 122 ? -12.514 12.432 4.735 1.00 82.62 122 GLN A N 1
ATOM 955 C CA . GLN A 1 122 ? -13.867 11.943 4.486 1.00 82.62 122 GLN A CA 1
ATOM 956 C C . GLN A 1 122 ? -14.331 11.011 5.614 1.00 82.62 122 GLN A C 1
ATOM 958 O O . GLN A 1 122 ? -15.428 11.179 6.141 1.00 82.62 122 GLN A O 1
ATOM 963 N N . LYS A 1 123 ? -13.480 10.071 6.048 1.00 76.44 123 LYS A N 1
ATOM 964 C CA . LYS A 1 123 ? -13.761 9.199 7.202 1.00 76.44 123 LYS A CA 1
ATOM 965 C C . LYS A 1 123 ? -13.883 9.976 8.515 1.0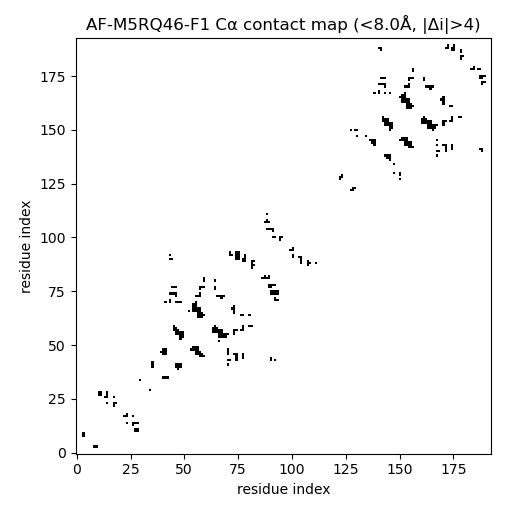0 76.44 123 LYS A C 1
ATOM 967 O O . LYS A 1 123 ? -14.730 9.631 9.339 1.00 76.44 123 LYS A O 1
ATOM 972 N N . ARG A 1 124 ? -13.074 11.023 8.707 1.00 73.00 124 ARG A N 1
ATOM 973 C CA . ARG A 1 124 ? -13.151 11.928 9.863 1.00 73.00 124 ARG A CA 1
ATOM 974 C C . ARG A 1 124 ? -14.504 12.631 9.910 1.00 73.00 124 ARG A C 1
ATOM 976 O O . ARG A 1 124 ? -15.171 12.570 10.940 1.00 73.00 124 ARG A O 1
ATOM 983 N N . LYS A 1 125 ? -14.942 13.214 8.789 1.00 75.56 125 LYS A N 1
ATOM 984 C CA . LYS A 1 125 ? -16.267 13.842 8.648 1.00 75.56 125 LYS A CA 1
ATOM 985 C C . LYS A 1 125 ? -17.412 12.839 8.820 1.00 75.56 125 LYS A C 1
ATOM 987 O O . LYS A 1 125 ? -18.414 13.171 9.437 1.00 75.56 125 LYS A O 1
ATOM 992 N N . ALA A 1 126 ? -17.239 11.600 8.358 1.00 70.38 126 ALA A N 1
ATOM 993 C CA . ALA A 1 126 ? -18.201 10.513 8.552 1.00 70.38 126 ALA A CA 1
ATOM 994 C C . ALA A 1 126 ? -18.215 9.922 9.984 1.00 70.38 126 ALA A C 1
ATOM 996 O O . ALA A 1 126 ? -18.900 8.931 10.227 1.00 70.38 126 ALA A O 1
ATOM 997 N N . GLY A 1 127 ? -17.452 10.480 10.936 1.00 65.62 127 GLY A N 1
ATOM 998 C CA . GLY A 1 127 ? -17.435 10.043 12.339 1.00 65.62 127 GLY A CA 1
ATOM 999 C C . GLY A 1 127 ? -16.660 8.746 12.620 1.00 65.62 127 GLY A C 1
ATOM 1000 O O . GLY A 1 127 ? -16.622 8.297 13.764 1.00 65.62 127 GLY A O 1
ATOM 1001 N N . TYR A 1 128 ? -15.992 8.160 11.619 1.00 56.66 128 TYR A N 1
ATOM 1002 C CA . TYR A 1 128 ? -15.241 6.897 11.741 1.00 56.66 128 TYR A CA 1
ATOM 1003 C C . TYR A 1 128 ? -13.939 7.034 12.555 1.00 56.66 128 TYR A C 1
ATOM 1005 O O . TYR A 1 128 ? -13.416 6.057 13.089 1.00 56.66 128 TYR A O 1
ATOM 1013 N N . ASP A 1 129 ? -13.422 8.257 12.679 1.00 60.81 129 ASP A N 1
ATOM 1014 C CA . ASP A 1 129 ? -12.165 8.588 13.367 1.00 60.81 129 ASP A CA 1
ATOM 1015 C C . ASP A 1 129 ? -12.264 8.505 14.906 1.00 60.81 129 ASP A C 1
ATOM 1017 O O . ASP A 1 129 ? -11.254 8.436 15.606 1.00 60.81 129 ASP A O 1
ATOM 1021 N N . TRP A 1 130 ? -13.482 8.439 15.458 1.00 55.88 130 TRP A N 1
ATOM 1022 C CA . TRP A 1 130 ? -13.684 8.192 16.888 1.00 55.88 130 TRP A CA 1
ATOM 1023 C C . TRP A 1 130 ? -13.077 6.844 17.322 1.00 55.88 130 TRP A C 1
ATOM 1025 O O . TRP A 1 130 ? -12.454 6.757 18.378 1.00 55.88 130 TRP A O 1
ATOM 1035 N N . CYS A 1 131 ? -13.184 5.810 16.480 1.00 53.91 131 CYS A N 1
ATOM 1036 C CA . CYS A 1 131 ? -12.644 4.475 16.746 1.00 53.91 131 CYS A CA 1
ATOM 1037 C C . CYS A 1 131 ? -11.108 4.438 16.789 1.00 53.91 131 CYS A C 1
ATOM 1039 O O . CYS A 1 131 ? -10.533 3.787 17.661 1.00 53.91 131 CYS A O 1
ATOM 1041 N N . GLU A 1 132 ? -10.431 5.149 15.879 1.00 59.34 132 GLU A N 1
ATOM 1042 C CA . GLU A 1 132 ? -8.963 5.227 15.871 1.00 59.34 132 GLU A CA 1
ATOM 1043 C C . GLU A 1 132 ? -8.431 6.040 17.054 1.00 59.34 132 GLU A C 1
ATOM 1045 O O . GLU A 1 132 ? -7.462 5.618 17.692 1.00 59.34 132 GLU A O 1
ATOM 1050 N N . ARG A 1 133 ? -9.096 7.153 17.395 1.00 58.75 133 ARG A N 1
ATOM 1051 C CA . ARG A 1 133 ? -8.749 7.977 18.563 1.00 58.75 133 ARG A CA 1
ATOM 1052 C C . ARG A 1 133 ? -8.976 7.252 19.888 1.00 58.75 133 ARG A C 1
ATOM 1054 O O . ARG A 1 133 ? -8.181 7.412 20.808 1.00 58.75 133 ARG A O 1
ATOM 1061 N N . ASN A 1 134 ? -10.002 6.404 19.971 1.00 55.47 134 ASN A N 1
ATOM 1062 C CA . ASN A 1 134 ? -10.402 5.745 21.217 1.00 55.47 134 ASN A CA 1
ATOM 1063 C C . ASN A 1 134 ? -10.021 4.263 21.307 1.00 55.47 134 ASN A C 1
ATOM 1065 O O . ASN A 1 134 ? -10.433 3.581 22.245 1.00 55.47 134 ASN A O 1
ATOM 1069 N N . LYS A 1 135 ? -9.168 3.757 20.402 1.00 57.12 135 LYS A N 1
ATOM 1070 C CA . LYS A 1 135 ? -8.681 2.362 20.423 1.00 57.12 135 LYS A CA 1
ATOM 1071 C C . LYS A 1 135 ? -7.986 1.975 21.738 1.00 57.12 135 LYS A C 1
ATOM 1073 O O . LYS A 1 135 ? -7.976 0.799 22.108 1.00 57.12 135 LYS A O 1
ATOM 1078 N N . HIS A 1 136 ? -7.434 2.964 22.442 1.00 51.59 136 HIS A N 1
ATOM 1079 C CA . HIS A 1 136 ? -6.731 2.816 23.719 1.00 51.59 136 HIS A CA 1
ATOM 1080 C C . HIS A 1 136 ? -7.591 3.120 24.951 1.00 51.59 136 HIS A C 1
ATOM 1082 O O . HIS A 1 136 ? -7.122 2.912 26.065 1.00 51.59 136 HIS A O 1
ATOM 1088 N N . ILE A 1 137 ? -8.837 3.578 24.785 1.00 56.06 137 ILE A N 1
ATOM 1089 C CA . ILE A 1 137 ? -9.723 3.823 25.923 1.00 56.06 137 ILE A CA 1
ATOM 1090 C C . ILE A 1 137 ? -10.261 2.472 26.396 1.00 56.06 137 ILE A C 1
ATOM 1092 O O . ILE A 1 137 ? -11.276 1.975 25.907 1.00 56.06 137 ILE A O 1
ATOM 1096 N N . ALA A 1 138 ? -9.573 1.869 27.365 1.00 55.50 138 ALA A N 1
ATOM 1097 C CA . ALA A 1 138 ? -10.263 1.034 28.334 1.00 55.50 138 ALA A CA 1
ATOM 1098 C C . ALA A 1 138 ? -11.314 1.933 29.002 1.00 55.50 138 ALA A C 1
ATOM 1100 O O . ALA A 1 138 ? -10.999 3.039 29.445 1.00 55.50 138 ALA A O 1
ATOM 1101 N N . SER A 1 139 ? -12.582 1.534 28.970 1.00 63.06 139 SER A N 1
ATOM 1102 C CA . SER A 1 139 ? -13.660 2.336 29.544 1.00 63.06 139 SER A CA 1
ATOM 1103 C C . SER A 1 139 ? -13.362 2.581 31.020 1.00 63.06 139 SER A C 1
ATOM 1105 O O . SER A 1 139 ? -13.211 1.639 31.788 1.00 63.06 139 SER A O 1
ATOM 1107 N N . LYS A 1 140 ? -13.303 3.858 31.414 1.00 73.00 140 LYS A N 1
ATOM 1108 C CA . LYS A 1 140 ? -13.136 4.295 32.812 1.00 73.00 140 LYS A CA 1
ATOM 1109 C C . LYS A 1 140 ? -14.256 3.775 33.732 1.00 73.00 140 LYS A C 1
ATOM 1111 O O . LYS A 1 140 ? -14.110 3.789 34.947 1.00 73.00 140 LYS A O 1
ATOM 1116 N N . TYR A 1 141 ? -15.367 3.346 33.140 1.00 76.62 141 TYR A N 1
ATOM 1117 C CA . TYR A 1 141 ? -16.597 2.962 33.813 1.00 76.62 141 TYR A CA 1
ATOM 1118 C C . TYR A 1 141 ? -16.711 1.441 33.983 1.00 76.62 141 TYR A C 1
ATOM 1120 O O . TYR A 1 141 ? -16.460 0.668 33.054 1.00 76.62 141 TYR A O 1
ATOM 1128 N N . ILE A 1 142 ? -17.132 1.029 35.174 1.00 78.00 142 ILE A N 1
ATOM 1129 C CA . ILE A 1 142 ? -17.429 -0.338 35.594 1.00 78.00 142 ILE A CA 1
ATOM 1130 C C . ILE A 1 142 ? -18.529 -0.921 34.702 1.00 78.00 142 ILE A C 1
ATOM 1132 O O . ILE A 1 142 ? -19.551 -0.282 34.451 1.00 78.00 142 ILE A O 1
ATOM 1136 N N . GLY A 1 143 ? -18.309 -2.145 34.213 1.00 79.50 143 GLY A N 1
ATOM 1137 C CA . GLY A 1 143 ? -19.277 -2.873 33.387 1.00 79.50 143 GLY A CA 1
ATOM 1138 C C . GLY A 1 143 ? -19.451 -2.327 31.968 1.00 79.50 143 GLY A C 1
ATOM 1139 O O . GLY A 1 143 ? -20.273 -2.842 31.209 1.00 79.50 143 GLY A O 1
ATOM 1140 N N . VAL A 1 144 ? -18.673 -1.315 31.578 1.00 84.00 144 VAL A N 1
ATOM 1141 C CA . VAL A 1 144 ? -18.639 -0.791 30.214 1.00 84.00 144 VAL A CA 1
ATOM 1142 C C . VAL A 1 144 ? -17.432 -1.381 29.499 1.00 84.00 144 VAL A C 1
ATOM 1144 O O . VAL A 1 144 ? -16.334 -1.409 30.048 1.00 84.00 144 VAL A O 1
ATOM 1147 N N . PHE A 1 145 ? -17.615 -1.826 28.258 1.00 80.88 145 PHE A N 1
ATOM 1148 C CA . PHE A 1 145 ? -16.563 -2.395 27.418 1.00 80.88 145 PHE A CA 1
ATOM 1149 C C . PHE A 1 145 ? -16.583 -1.753 26.032 1.00 80.88 145 PHE A C 1
ATOM 1151 O O . PHE A 1 145 ? -17.617 -1.736 25.362 1.00 80.88 145 PHE A O 1
ATOM 1158 N N . ALA A 1 146 ? -15.442 -1.255 25.560 1.00 75.00 146 ALA A N 1
ATOM 1159 C CA . ALA A 1 146 ? -15.328 -0.722 24.205 1.00 75.00 146 ALA A CA 1
ATOM 1160 C C . ALA A 1 146 ? -15.323 -1.857 23.159 1.00 75.00 146 ALA A C 1
ATOM 1162 O O . ALA A 1 146 ? -14.454 -2.731 23.170 1.00 75.00 146 ALA A O 1
ATOM 1163 N N . ARG A 1 147 ? -16.276 -1.826 22.220 1.00 75.00 147 ARG A N 1
ATOM 1164 C CA . ARG A 1 147 ? -16.316 -2.676 21.020 1.00 75.00 147 ARG A CA 1
ATOM 1165 C C . ARG A 1 147 ? -15.658 -1.925 19.865 1.00 75.00 147 ARG A C 1
ATOM 1167 O O . ARG A 1 147 ? -16.272 -1.054 19.247 1.00 75.00 147 ARG A O 1
ATOM 1174 N N . ARG A 1 148 ? -14.390 -2.248 19.601 1.00 67.31 148 ARG A N 1
ATOM 1175 C CA . ARG A 1 148 ? -13.559 -1.587 18.576 1.00 67.31 148 ARG A CA 1
ATOM 1176 C C . ARG A 1 148 ? -14.062 -1.830 17.151 1.00 67.31 148 ARG A C 1
ATOM 1178 O O . ARG A 1 148 ? -13.920 -0.966 16.301 1.00 67.31 148 ARG A O 1
ATOM 1185 N N . ASP A 1 149 ? -14.653 -2.994 16.916 1.00 67.69 149 ASP A N 1
ATOM 1186 C CA . ASP A 1 149 ? -15.230 -3.431 15.643 1.00 67.69 149 ASP A CA 1
ATOM 1187 C C . ASP A 1 149 ? -16.487 -2.639 15.259 1.00 67.69 149 ASP A C 1
ATOM 1189 O O . ASP A 1 149 ? -16.716 -2.366 14.085 1.00 67.69 149 ASP A O 1
ATOM 1193 N N . GLN A 1 150 ? -17.286 -2.245 16.253 1.00 68.25 150 GLN A N 1
ATOM 1194 C CA . GLN A 1 150 ? -18.591 -1.606 16.046 1.00 68.25 150 GLN A CA 1
ATOM 1195 C C . GLN A 1 150 ? -18.612 -0.114 16.394 1.00 68.25 150 GLN A C 1
ATOM 1197 O O . GLN A 1 150 ? -19.657 0.519 16.253 1.00 68.25 150 GLN A O 1
ATOM 1202 N N . CYS A 1 151 ? -17.495 0.448 16.868 1.00 68.88 151 CYS A N 1
ATOM 1203 C CA . CYS A 1 151 ? -17.403 1.821 17.376 1.00 68.88 151 CYS A CA 1
ATOM 1204 C C . CYS A 1 151 ? -18.486 2.156 18.413 1.00 68.88 151 CYS A C 1
ATOM 1206 O O . CYS A 1 151 ? -19.124 3.206 18.354 1.00 68.88 151 CYS A O 1
ATOM 1208 N N . ARG A 1 152 ? -18.725 1.232 19.349 1.00 80.38 152 ARG A N 1
ATOM 1209 C CA . ARG A 1 152 ? -19.755 1.351 20.392 1.00 80.38 152 ARG A CA 1
ATOM 1210 C C . ARG A 1 152 ? -19.241 0.862 21.740 1.00 80.38 152 ARG A C 1
ATOM 1212 O O . ARG A 1 152 ? -18.263 0.122 21.816 1.00 80.38 152 ARG A O 1
ATOM 1219 N N . PHE A 1 153 ? -19.937 1.229 22.806 1.00 81.31 153 PHE A N 1
ATOM 1220 C CA . PHE A 1 153 ? -19.710 0.709 24.147 1.00 81.31 153 PHE A CA 1
ATOM 1221 C C . PHE A 1 153 ? -20.780 -0.293 24.516 1.00 81.31 153 PHE A C 1
ATOM 1223 O O . PHE A 1 153 ? -21.971 0.000 24.472 1.00 81.31 153 PHE A O 1
ATOM 1230 N N . ARG A 1 154 ? -20.343 -1.478 24.907 1.00 86.62 154 ARG A N 1
ATOM 1231 C CA . ARG A 1 154 ? -21.195 -2.515 25.455 1.00 86.62 154 ARG A CA 1
ATOM 1232 C C . ARG A 1 154 ? -21.319 -2.302 26.957 1.00 86.62 154 ARG A C 1
ATOM 1234 O O . ARG A 1 154 ? -20.302 -2.349 27.642 1.00 86.62 154 ARG A O 1
ATOM 1241 N N . ALA A 1 155 ? -22.536 -2.138 27.461 1.00 88.56 155 ALA A N 1
ATOM 1242 C CA . ALA A 1 155 ? -22.794 -2.212 28.897 1.00 88.56 155 ALA A CA 1
ATOM 1243 C C . ALA A 1 155 ? -23.187 -3.646 29.283 1.00 88.56 155 ALA A C 1
ATOM 1245 O O . ALA A 1 155 ? -23.961 -4.310 28.578 1.00 88.56 155 ALA A O 1
ATOM 1246 N N . GLN A 1 156 ? -22.631 -4.139 30.384 1.00 87.62 156 GLN A N 1
ATOM 1247 C CA . GLN A 1 156 ? -22.914 -5.463 30.918 1.00 87.62 156 GLN A CA 1
ATOM 1248 C C . GLN A 1 156 ? -23.002 -5.415 32.443 1.00 87.62 156 GLN A C 1
ATOM 1250 O O . GLN A 1 156 ? -22.060 -4.987 33.103 1.00 87.62 156 GLN A O 1
ATOM 1255 N N . PHE A 1 157 ? -24.100 -5.930 32.994 1.00 86.50 157 PHE A N 1
ATOM 1256 C CA . PHE A 1 157 ? -24.320 -6.061 34.435 1.00 86.50 157 PHE A CA 1
ATOM 1257 C C . PHE A 1 157 ? -24.586 -7.529 34.780 1.00 86.50 157 PHE A C 1
ATOM 1259 O O . PHE A 1 157 ? -25.440 -8.151 34.155 1.00 86.50 157 PHE A O 1
ATOM 1266 N N . LYS A 1 158 ? -23.830 -8.112 35.724 1.00 84.12 158 LYS A N 1
ATOM 1267 C CA . LYS A 1 158 ? -23.912 -9.544 36.107 1.00 84.12 158 LYS A CA 1
ATOM 1268 C C . LYS A 1 158 ? -24.022 -10.493 34.902 1.00 84.12 158 LYS A C 1
ATOM 1270 O O . LYS A 1 158 ? -24.927 -11.310 34.808 1.00 84.12 158 LYS A O 1
ATOM 1275 N N . GLN A 1 159 ? -23.118 -10.326 33.937 1.00 80.62 159 GLN A N 1
ATOM 1276 C CA . GLN A 1 159 ? -23.088 -11.037 32.649 1.00 80.62 159 GLN A CA 1
ATOM 1277 C C . GLN A 1 159 ? -24.262 -10.775 31.681 1.00 80.62 159 GLN A C 1
ATOM 1279 O O . GLN A 1 159 ? -24.129 -11.086 30.494 1.00 80.62 159 GLN A O 1
ATOM 1284 N N . LYS A 1 160 ? -25.338 -10.100 32.099 1.00 87.38 160 LYS A N 1
ATOM 1285 C CA . LYS A 1 160 ? -26.443 -9.684 31.228 1.00 87.38 160 LYS A CA 1
ATOM 1286 C C . LYS A 1 160 ? -26.033 -8.502 30.352 1.00 87.38 160 LYS A C 1
ATOM 1288 O O . LYS A 1 160 ? -25.536 -7.485 30.837 1.00 87.38 160 LYS A O 1
ATOM 1293 N N . HIS A 1 161 ? -26.224 -8.641 29.042 1.00 89.88 161 HIS A N 1
ATOM 1294 C CA . HIS A 1 161 ? -25.979 -7.570 28.076 1.00 89.88 161 HIS A CA 1
ATOM 1295 C C . HIS A 1 161 ? -27.121 -6.553 28.125 1.00 89.88 161 HIS A C 1
ATOM 1297 O O . HIS A 1 161 ? -28.278 -6.934 27.980 1.00 89.88 161 HIS A O 1
ATOM 1303 N N . LEU A 1 162 ? -26.788 -5.280 28.347 1.00 87.44 162 LEU A N 1
ATOM 1304 C CA . LEU A 1 162 ? -27.772 -4.198 28.465 1.00 87.44 162 LEU A CA 1
ATOM 1305 C C . LEU A 1 162 ? -27.966 -3.434 27.150 1.00 87.44 162 LEU A C 1
ATOM 1307 O O . LEU A 1 162 ? -29.005 -2.823 26.937 1.00 87.44 162 LEU A O 1
ATOM 1311 N N . GLY A 1 163 ? -26.973 -3.469 26.260 1.00 88.25 163 GLY A N 1
ATOM 1312 C CA . GLY A 1 163 ? -27.036 -2.786 24.972 1.00 88.25 163 GLY A CA 1
ATOM 1313 C C . GLY A 1 163 ? -25.676 -2.317 24.471 1.00 88.25 163 GLY A C 1
ATOM 1314 O O . GLY A 1 163 ? -24.639 -2.550 25.103 1.00 88.25 163 GLY A O 1
ATOM 1315 N N . ASN A 1 164 ? -25.694 -1.676 23.301 1.00 88.19 164 ASN A N 1
ATOM 1316 C CA . ASN A 1 164 ? -24.530 -1.062 22.667 1.00 88.19 164 ASN A CA 1
ATOM 1317 C C . ASN A 1 164 ? -24.799 0.433 22.442 1.00 88.19 164 ASN A C 1
ATOM 1319 O O . ASN A 1 164 ? -25.686 0.784 21.664 1.00 88.19 164 ASN A O 1
ATOM 1323 N N . PHE A 1 165 ? -23.993 1.293 23.054 1.00 84.62 165 PHE A N 1
ATOM 1324 C CA . PHE A 1 165 ? -24.182 2.744 23.096 1.00 84.62 165 PHE A CA 1
ATOM 1325 C C . PHE A 1 165 ? -23.098 3.482 22.311 1.00 84.62 165 PHE A C 1
ATOM 1327 O O . PHE A 1 165 ? -22.020 2.939 22.065 1.00 84.62 165 PHE A O 1
ATOM 1334 N N . LYS A 1 166 ? -23.367 4.729 21.909 1.00 79.25 166 LYS A N 1
ATOM 1335 C CA . LYS A 1 166 ? -22.402 5.542 21.144 1.00 79.25 166 LYS A CA 1
ATOM 1336 C C . LYS A 1 166 ? -21.366 6.218 22.042 1.00 79.25 166 LYS A C 1
ATOM 1338 O O . LYS A 1 166 ? -20.267 6.511 21.581 1.00 79.25 166 LYS A O 1
ATOM 1343 N N . SER A 1 167 ? -21.693 6.448 23.314 1.00 78.00 167 SER A N 1
ATOM 1344 C CA . SER A 1 167 ? -20.794 7.086 24.278 1.00 78.00 167 SER A CA 1
ATOM 1345 C C . SER A 1 167 ? -20.557 6.207 25.516 1.00 78.00 167 SER A C 1
ATOM 1347 O O . SER A 1 167 ? -21.433 5.421 25.891 1.00 78.00 167 SER A O 1
ATOM 1349 N N . PRO A 1 168 ? -19.384 6.319 26.172 1.00 81.88 168 PRO A N 1
ATOM 1350 C CA . PRO A 1 168 ? -19.080 5.510 27.349 1.00 81.88 168 PRO A CA 1
ATOM 1351 C C . PRO A 1 168 ? -19.913 5.938 28.560 1.00 81.88 168 PRO A C 1
ATOM 1353 O O . PRO A 1 168 ? -20.305 5.090 29.353 1.00 81.88 168 PRO A O 1
ATOM 1356 N N . ALA A 1 169 ? -20.223 7.233 28.678 1.00 82.88 169 ALA A N 1
ATOM 1357 C CA . ALA A 1 169 ? -21.052 7.771 29.754 1.00 82.88 169 ALA A CA 1
ATOM 1358 C C . ALA A 1 169 ? -22.506 7.282 29.660 1.00 82.88 169 ALA A C 1
ATOM 1360 O O . ALA A 1 169 ? -23.113 6.945 30.669 1.00 82.88 169 ALA A O 1
ATOM 1361 N N . GLU A 1 170 ? -23.061 7.183 28.450 1.00 86.12 170 GLU A N 1
ATOM 1362 C CA . GLU A 1 170 ? -24.398 6.622 28.229 1.00 86.12 170 GLU A CA 1
ATOM 1363 C C . GLU A 1 170 ? -24.456 5.129 28.583 1.00 86.12 170 GLU A C 1
ATOM 1365 O O . GLU A 1 170 ? -25.367 4.709 29.289 1.00 86.12 170 GLU A O 1
ATOM 1370 N N . ALA A 1 171 ? -23.437 4.351 28.199 1.00 88.31 171 ALA A N 1
ATOM 1371 C CA . ALA A 1 171 ? -23.318 2.950 28.608 1.00 88.31 171 ALA A CA 1
ATOM 1372 C C . ALA A 1 171 ? -23.184 2.783 30.132 1.00 88.31 171 ALA A C 1
ATOM 1374 O O . ALA A 1 171 ? -23.749 1.852 30.702 1.00 88.31 171 ALA A O 1
ATOM 1375 N N . ALA A 1 172 ? -22.446 3.679 30.788 1.00 88.31 172 ALA A N 1
ATOM 1376 C CA . ALA A 1 172 ? -22.267 3.672 32.236 1.00 88.31 172 ALA A CA 1
ATOM 1377 C C . ALA A 1 172 ? -23.568 4.003 32.981 1.00 88.31 172 ALA A C 1
ATOM 1379 O O . ALA A 1 172 ? -23.886 3.341 33.962 1.00 88.31 172 ALA A O 1
ATOM 1380 N N . ARG A 1 173 ? -24.371 4.949 32.471 1.00 88.38 173 ARG A N 1
ATOM 1381 C CA . ARG A 1 173 ? -25.710 5.231 33.016 1.00 88.38 173 ARG A CA 1
ATOM 1382 C C . ARG A 1 173 ? -26.637 4.021 32.914 1.00 88.38 173 ARG A C 1
ATOM 1384 O O . ARG A 1 173 ? -27.284 3.682 33.895 1.00 88.38 173 ARG A O 1
ATOM 1391 N N . ALA A 1 174 ? -26.626 3.314 31.782 1.00 89.69 174 ALA A N 1
ATOM 1392 C CA . ALA A 1 174 ? -27.408 2.086 31.627 1.00 89.69 174 ALA A CA 1
ATOM 1393 C C . ALA A 1 174 ? -26.974 0.982 32.613 1.00 89.69 174 ALA A C 1
ATOM 1395 O O . ALA A 1 174 ? -27.810 0.232 33.116 1.00 89.69 174 ALA A O 1
ATOM 1396 N N . TYR A 1 175 ? -25.673 0.880 32.911 1.00 88.12 175 TYR A N 1
ATOM 1397 C CA . TYR A 1 175 ? -25.174 -0.014 33.959 1.00 88.12 175 TYR A CA 1
ATOM 1398 C C . TYR A 1 175 ? -25.699 0.391 35.342 1.00 88.12 175 TYR A C 1
ATOM 1400 O O . TYR A 1 175 ? -26.174 -0.469 36.080 1.00 88.12 175 TYR A O 1
ATOM 1408 N N . ASP A 1 176 ? -25.654 1.681 35.676 1.00 88.62 176 ASP A N 1
ATOM 1409 C CA . ASP A 1 176 ? -26.100 2.191 36.974 1.00 88.62 176 ASP A CA 1
ATOM 1410 C C . ASP A 1 176 ? -27.609 2.011 37.178 1.00 88.62 176 ASP A C 1
ATOM 1412 O O . ASP A 1 176 ? -28.044 1.621 38.259 1.00 88.62 176 ASP A O 1
ATOM 1416 N N . GLU A 1 177 ? -28.414 2.215 36.133 1.00 88.44 177 GLU A N 1
ATOM 1417 C CA . GLU A 1 177 ? -29.850 1.911 36.138 1.00 88.44 177 GLU A CA 1
ATOM 1418 C C . GLU A 1 177 ? -30.112 0.423 36.403 1.00 88.44 177 GLU A C 1
ATOM 1420 O O . GLU A 1 177 ? -30.932 0.077 37.255 1.00 88.44 177 GLU A O 1
ATOM 1425 N N . ALA A 1 178 ? -29.378 -0.468 35.731 1.00 87.81 178 ALA A N 1
ATOM 1426 C CA . ALA A 1 178 ? -29.502 -1.908 35.944 1.00 87.81 178 ALA A CA 1
ATOM 1427 C C . ALA A 1 178 ? -29.047 -2.340 37.350 1.00 87.81 178 ALA A C 1
ATOM 1429 O O . ALA A 1 178 ? -29.667 -3.216 37.955 1.00 87.81 178 ALA A O 1
ATOM 1430 N N . ALA A 1 179 ? -27.992 -1.720 37.884 1.00 87.81 179 ALA A N 1
ATOM 1431 C CA . ALA A 1 179 ? -27.497 -1.973 39.232 1.00 87.81 179 ALA A CA 1
ATOM 1432 C C . ALA A 1 179 ? -28.492 -1.494 40.299 1.00 87.81 179 ALA A C 1
ATOM 1434 O O . ALA A 1 179 ? -28.814 -2.260 41.209 1.00 87.81 179 ALA A O 1
ATOM 1435 N N . ARG A 1 180 ? -29.069 -0.293 40.139 1.00 85.88 180 ARG A N 1
ATOM 1436 C CA . ARG A 1 180 ? -30.146 0.221 41.005 1.00 85.88 180 ARG A CA 1
ATOM 1437 C C . ARG A 1 180 ? -31.378 -0.678 40.972 1.00 85.88 180 ARG A C 1
ATOM 1439 O O . ARG A 1 180 ? -31.897 -1.023 42.029 1.00 85.88 180 ARG A O 1
ATOM 1446 N N . ALA A 1 181 ? -31.800 -1.121 39.786 1.00 85.38 181 ALA A N 1
ATOM 1447 C CA . ALA A 1 181 ? -32.916 -2.056 39.638 1.00 85.38 181 ALA A CA 1
ATOM 1448 C C . ALA A 1 181 ? -32.657 -3.409 40.332 1.00 85.38 181 ALA A C 1
ATOM 1450 O O . ALA A 1 181 ? -33.595 -4.075 40.760 1.00 85.38 181 ALA A O 1
ATOM 1451 N N . ALA A 1 182 ? -31.390 -3.806 40.475 1.00 83.94 182 ALA A N 1
ATOM 1452 C CA . ALA A 1 182 ? -30.973 -5.003 41.202 1.00 83.94 182 ALA A CA 1
ATOM 1453 C C . ALA A 1 182 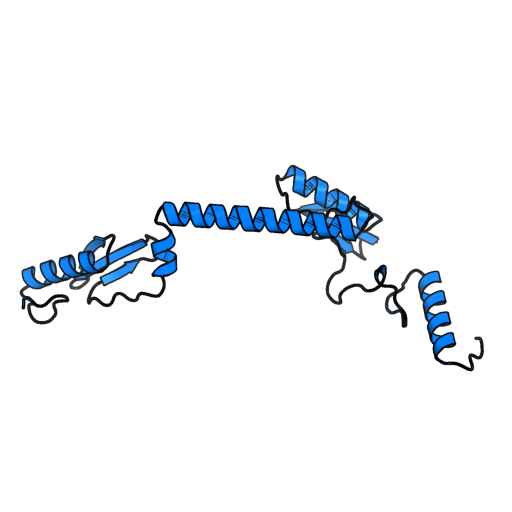? -30.692 -4.766 42.702 1.00 83.94 182 ALA A C 1
ATOM 1455 O O . ALA A 1 182 ? -30.243 -5.691 43.380 1.00 83.94 182 ALA A O 1
ATOM 1456 N N . GLY A 1 183 ? -30.921 -3.552 43.218 1.00 82.62 183 GLY A N 1
ATOM 1457 C CA . GLY A 1 183 ? -30.675 -3.180 44.616 1.00 82.62 183 GLY A CA 1
ATOM 1458 C C . GLY A 1 183 ? -29.207 -2.896 44.964 1.00 82.62 183 GLY A C 1
ATOM 1459 O O . GLY A 1 183 ? -28.867 -2.781 46.141 1.00 82.62 183 GLY A O 1
ATOM 1460 N N . GLU A 1 184 ? -28.315 -2.776 43.975 1.00 76.88 184 GLU A N 1
ATOM 1461 C CA . GLU A 1 184 ? -26.905 -2.442 44.190 1.00 76.88 184 GLU A CA 1
ATOM 1462 C C . GLU A 1 184 ? -26.673 -0.932 44.101 1.00 76.88 184 GLU A C 1
ATOM 1464 O O . GLU A 1 184 ? -26.614 -0.353 43.021 1.00 76.88 184 GLU A O 1
ATOM 1469 N N . THR A 1 185 ? -26.479 -0.290 45.253 1.00 71.88 185 THR A N 1
ATOM 1470 C CA . THR A 1 185 ? -26.204 1.156 45.349 1.00 71.88 185 THR A CA 1
ATOM 1471 C C . THR A 1 185 ? -24.731 1.482 45.614 1.00 71.88 185 THR A C 1
ATOM 1473 O O . THR A 1 185 ? -24.310 2.621 45.456 1.00 71.88 185 THR A O 1
ATOM 1476 N N . LYS A 1 186 ? -23.914 0.487 45.991 1.00 67.06 186 LYS A N 1
ATOM 1477 C CA . LYS A 1 186 ? -22.512 0.684 46.417 1.00 67.06 186 LYS A CA 1
ATOM 1478 C C . LYS A 1 186 ? -21.480 0.689 45.281 1.00 67.06 186 LYS A C 1
ATOM 1480 O O . LYS A 1 186 ? -20.345 1.090 45.510 1.00 67.06 186 LYS A O 1
ATOM 1485 N N . LYS A 1 187 ? -21.826 0.195 44.087 1.00 73.50 187 LYS A N 1
ATOM 1486 C CA . LYS A 1 187 ? -20.897 0.023 42.947 1.00 73.50 187 LYS A CA 1
ATOM 1487 C C . LYS A 1 187 ? -21.418 0.701 41.673 1.00 73.50 187 LYS A C 1
ATOM 1489 O O . LYS A 1 187 ? -21.415 0.091 40.606 1.00 73.50 187 LYS A O 1
ATOM 1494 N N . LEU A 1 188 ? -21.899 1.936 41.808 1.00 82.31 188 LEU A N 1
ATOM 1495 C CA . LEU A 1 188 ? -22.350 2.760 40.684 1.00 82.31 188 LEU A CA 1
ATOM 1496 C C . LEU A 1 188 ? -21.181 3.559 40.089 1.00 82.31 188 LEU A C 1
ATOM 1498 O O . LEU A 1 188 ? -20.228 3.903 40.789 1.00 82.31 188 LEU A O 1
ATOM 1502 N N . ASN A 1 189 ? -21.258 3.843 38.793 1.00 81.25 189 ASN A N 1
ATOM 1503 C CA . ASN A 1 189 ? -20.317 4.690 38.065 1.00 81.25 189 ASN A CA 1
ATOM 1504 C C . ASN A 1 189 ? -20.524 6.178 38.363 1.00 81.25 189 ASN A C 1
ATOM 1506 O O . ASN A 1 189 ? -19.555 6.940 38.369 1.00 81.25 189 ASN A O 1
ATOM 1510 N N . PHE A 1 190 ? -21.771 6.576 38.606 1.00 80.38 190 PHE A N 1
ATOM 1511 C CA . PHE A 1 190 ? -22.171 7.912 39.021 1.00 80.38 190 PHE A CA 1
ATOM 1512 C C . PHE A 1 190 ? -22.904 7.814 40.368 1.00 80.38 190 PHE A C 1
ATOM 1514 O O . PHE A 1 190 ? -24.075 7.429 40.390 1.00 80.38 190 PHE A O 1
ATOM 1521 N N . PRO A 1 191 ? -22.241 8.107 41.501 1.00 70.94 191 PRO A N 1
ATOM 1522 C CA . PRO A 1 191 ? -22.954 8.258 42.763 1.00 70.94 191 PRO A CA 1
ATOM 1523 C C . PRO A 1 191 ? -23.893 9.468 42.655 1.00 70.94 191 PRO A C 1
ATOM 1525 O O . PRO A 1 191 ? -23.466 10.529 42.195 1.00 70.94 191 PRO A O 1
ATOM 1528 N N . ASP A 1 192 ? -25.162 9.311 43.050 1.00 62.16 192 ASP A N 1
ATOM 1529 C CA . ASP A 1 192 ? -25.994 10.488 43.333 1.00 62.16 192 ASP A CA 1
ATOM 1530 C C . ASP A 1 192 ? -25.289 11.268 44.450 1.00 62.16 192 ASP A C 1
ATOM 1532 O O . ASP A 1 192 ? -24.800 10.662 45.408 1.00 62.16 192 ASP A O 1
ATOM 1536 N N . SER A 1 193 ? -25.126 12.577 44.243 1.00 45.56 193 SER A N 1
ATOM 1537 C CA . SER A 1 193 ? -24.394 13.473 45.150 1.00 45.56 193 SER A CA 1
ATOM 1538 C C . SER A 1 193 ? -25.018 13.543 46.538 1.00 45.56 193 SER A C 1
ATOM 1540 O O . SER A 1 193 ? -26.262 13.453 46.625 1.00 45.56 193 SER A O 1
#

Solvent-accessible surface area (backbone atoms only — not comparable to full-atom values): 11254 Å² total; per-re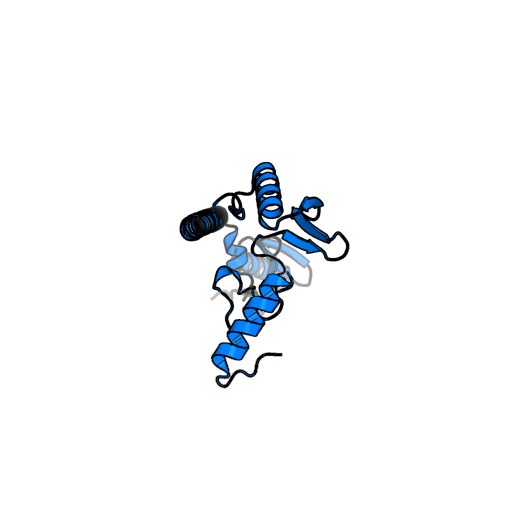sidue (Å²): 134,84,89,63,94,45,73,67,60,48,44,53,53,48,37,53,52,32,54,76,68,75,59,72,84,79,51,86,80,61,52,83,93,64,64,70,60,98,87,52,75,45,95,34,76,52,32,34,66,35,79,89,77,70,26,15,34,12,38,54,95,94,39,78,75,49,74,26,88,39,68,48,60,15,20,37,53,37,33,54,54,35,47,76,70,72,41,76,78,52,64,52,44,81,50,84,52,64,68,62,32,49,53,52,46,50,51,34,50,50,51,52,50,49,53,51,49,50,53,50,50,52,36,45,75,69,57,57,46,57,40,73,74,45,72,77,54,71,51,93,37,70,51,32,41,67,38,76,92,73,57,27,16,34,15,35,53,96,86,42,76,75,51,76,27,84,42,66,66,60,17,24,49,55,33,34,53,54,31,48,76,70,73,44,77,88,82,46,72,71,73,85,130

Sequence (193 aa):
MGLFTDPEDAARAYDAAARASGKPRRLNFPTESEQKPRNKTSIFRGVHFCSISVGYVASFDRRRIGIFATEREAGIAYDKAALAAGRFLINHAAVDDEDERQRLLDADQERLKAERAAKKEQKRKAGYDWCERNKHIASKYIGVFARRDQCRFRAQFKQKHLGNFKSPAEAARAYDEAARAAGETKKLNFPDS

Foldseek 3Di:
DDDDPDPVVVLVVVQVVCVVVVHPPDRPDADPVRDDDPPAQAPFPQWHQDPVVRFIWHDDPNHTQDGHHDRLVSQVSNQVVCVVVVHLQGQPSVDPDVVVSVVSNVVSVVVVVVVVVVVVVVCVVVVVCLLVVCVPDPQPADQWGQDSPVCWIWHADPNDTQDTHNDSVVSLVSNQVVCVVVVHQPRHRDHDD

pLDDT: mean 79.29, std 12.59, range [45.56, 94.88]

Radius of gyration: 31.54 Å; Cα contacts (8 Å, |Δi|>4): 243; chains: 1; bounding box: 86×34×69 Å

Secondary structure (DSSP, 8-state):
----SSHHHHHHHHHHHHHHTT--SS-SS--GGG---TT-S-SSTTEEEETTTTEEEEEETTEEEEEESSHHHHHHHHHHHHHHTT------TT---HHHHHHHHHHHHHHHHHHHHHHHHHHHHTTTHHHHHTTT---SSTTEEEETTTTEEEEEETTEEEEEESSHHHHHHHHHHHHHHTT--SS-SS---

InterPro domains:
  IPR016177 DNA-binding domain superfamily [SSF54171] (139-192)
  IPR036955 AP2/ERF domain superfamily [G3DSA:3.30.730.10] (1-32)
  IPR036955 AP2/ERF domain superfamily [G3DSA:3.30.730.10] (139-192)

Organism: NCBI:txid1265738